Protein AF-A0A182QSZ1-F1 (afdb_monomer)

Secondary structure (DSSP, 8-state):
-------EEEEEE-SGGGTS-B----PPPPB-TT---SS-HHHHTSHHHHHHHHHHHHSSHHHHHTT-SSS--EEEEESS-GGG-SBHHHHHHTTBGGGEEEEEHHIIIIIIHHHHHHHHHHHHHHTS-EEEEEEEEEE-EEE-TTS-EEE-BSSGGG-SBPEEEEEEEEE----GGGGSS--

Mean predicted aligned error: 7.42 Å

Organism: NCBI:txid69004

Nearest PDB structures (foldseek):
  7r6t-assembly1_D  TM=7.067E-01  e=1.030E-06  Homo sapiens
  6iid-assembly1_B  TM=7.089E-01  e=1.324E-06  Homo sapiens
  5gkp-assembly1_B  TM=7.274E-01  e=3.275E-05  Caenorhabditis elegans
  3s5b-assembly1_A  TM=7.264E-01  e=6.967E-05  Caenorhabditis elegans
  4zga-assembly1_A  TM=7.496E-01  e=3.232E-03  Homo sapiens

Solvent-accessible surface area (backbone atoms only — not comparable to full-atom values): 10455 Å² total; per-residue (Å²): 134,86,68,80,64,71,54,74,41,80,48,69,41,49,43,69,45,80,81,69,49,58,60,73,93,74,81,76,79,74,38,61,83,88,60,87,66,100,56,65,67,77,55,36,55,34,65,68,46,41,35,55,45,34,13,66,69,21,72,30,59,75,52,15,57,76,62,39,53,100,75,34,40,50,34,86,26,54,53,50,52,50,90,62,40,48,39,47,69,52,28,58,60,33,36,28,57,89,33,47,46,52,25,48,38,61,41,42,79,40,60,48,47,50,52,54,52,49,55,53,48,50,17,53,73,66,66,35,59,26,42,34,41,19,34,40,43,51,64,28,60,47,61,26,76,86,61,51,78,34,77,41,38,55,37,74,97,64,35,65,53,25,47,57,37,78,50,75,48,80,44,73,71,79,67,81,75,78,78,65,82,86,117

Sequence (183 aa):
MLALVVLITLSVLSHSDAADAQINNKRPAFKLGGMTSKVRLASVYTQRHQQERFAQLLGSTTQAEKFIGSSSYLAKGHLTPDG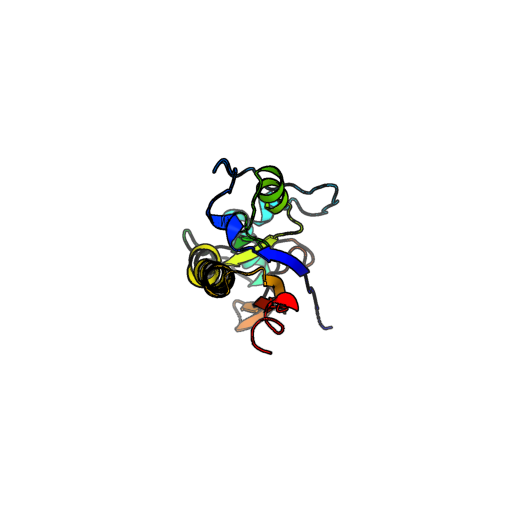DALLDTWATATYFYINVAPEWQVVNAGNWLRVEKAARKVATLLNDTVQVYTGVYDILQLPDKDGHPVPLSLGETGMVEVPKWLWKVVVHQATTNQRRSDL

Foldseek 3Di:
DFPWPWQKDKAKAAQCLVVQAPADPDQDAADQVPDDDPDPVVVLQDLVLQLVQCCVQQVHSVRSVVQGDPQWGWDFAFQDALVRDRYNVVSNVSRYSSRTATDTNCCRVPVVVVVVVVLNVVNNVVNGMKMKMKTFGGFDWDHHPVGDTTGDASDPPRHRGHGPDIDMDIGDDDDPVVVPPPD

Structure (mmCIF, N/CA/C/O backbone):
data_AF-A0A182QSZ1-F1
#
_entry.id   AF-A0A182QSZ1-F1
#
loop_
_atom_site.group_PDB
_atom_site.id
_atom_site.type_symbol
_atom_site.label_atom_id
_atom_site.label_alt_id
_atom_site.label_comp_id
_atom_site.label_asym_id
_atom_site.label_entity_id
_atom_site.label_seq_id
_atom_site.pdbx_PDB_ins_code
_atom_site.Cartn_x
_atom_site.Cartn_y
_atom_site.Cartn_z
_atom_site.occupancy
_atom_site.B_iso_or_equiv
_atom_site.auth_seq_id
_atom_site.auth_comp_id
_atom_site.auth_asym_id
_atom_site.auth_atom_id
_atom_site.pdbx_PDB_model_num
ATOM 1 N N . MET A 1 1 ? -21.965 4.655 -8.378 1.00 30.64 1 MET A N 1
ATOM 2 C CA . MET A 1 1 ? -20.856 5.619 -8.522 1.00 30.64 1 MET A CA 1
ATOM 3 C C . MET A 1 1 ? -19.574 4.800 -8.552 1.00 30.64 1 MET A C 1
ATOM 5 O O . MET A 1 1 ? -19.269 4.183 -7.543 1.00 30.64 1 MET A O 1
ATOM 9 N N . LEU A 1 2 ? -18.924 4.652 -9.712 1.00 27.17 2 LEU A N 1
ATOM 10 C CA . LEU A 1 2 ? -17.655 3.921 -9.805 1.00 27.17 2 LEU A CA 1
ATOM 11 C C . LEU A 1 2 ? -16.554 4.799 -9.205 1.00 27.17 2 LEU A C 1
ATOM 13 O O . LEU A 1 2 ? -16.234 5.842 -9.772 1.00 27.17 2 LEU A O 1
ATOM 17 N N . ALA A 1 3 ? -15.987 4.390 -8.074 1.00 32.69 3 ALA A N 1
ATOM 18 C CA . ALA A 1 3 ? -14.728 4.948 -7.605 1.00 32.69 3 ALA A CA 1
ATOM 19 C C . ALA A 1 3 ? -13.606 4.345 -8.457 1.00 32.69 3 ALA A C 1
ATOM 21 O O . ALA A 1 3 ? -13.131 3.238 -8.214 1.00 32.69 3 ALA A O 1
ATOM 22 N N . LEU A 1 4 ? -13.250 5.045 -9.533 1.00 31.70 4 LEU A N 1
ATOM 23 C CA . LEU A 1 4 ? -12.096 4.712 -10.355 1.00 31.70 4 LEU A CA 1
ATOM 24 C C . LEU A 1 4 ? -10.914 5.565 -9.877 1.00 31.70 4 LEU A C 1
ATOM 26 O O . LEU A 1 4 ? -10.603 6.592 -10.473 1.00 31.70 4 LEU A O 1
ATOM 30 N N . VAL A 1 5 ? -10.270 5.170 -8.776 1.00 44.91 5 VAL A N 1
ATOM 31 C CA . VAL A 1 5 ? -8.963 5.731 -8.407 1.00 44.91 5 VAL A CA 1
ATOM 32 C C . VAL A 1 5 ? -7.900 4.878 -9.083 1.00 44.91 5 VAL A C 1
ATOM 34 O O . VAL A 1 5 ? -7.471 3.851 -8.570 1.00 44.91 5 VAL A O 1
ATOM 37 N N . VAL A 1 6 ? -7.518 5.284 -10.290 1.00 47.16 6 VAL A N 1
ATOM 38 C CA . VAL A 1 6 ? -6.399 4.691 -11.023 1.00 47.16 6 VAL A CA 1
ATOM 39 C C . VAL A 1 6 ? -5.181 5.563 -10.756 1.00 47.16 6 VAL A C 1
ATOM 41 O O . VAL A 1 6 ? -4.999 6.611 -11.370 1.00 47.16 6 VAL A O 1
ATOM 44 N N . LEU A 1 7 ? -4.365 5.147 -9.792 1.00 55.78 7 LEU A N 1
ATOM 45 C CA . LEU A 1 7 ? -3.031 5.699 -9.592 1.00 55.78 7 LEU A CA 1
ATOM 46 C C . LEU A 1 7 ? -2.067 4.833 -10.404 1.00 55.78 7 LEU A C 1
ATOM 48 O O . LEU A 1 7 ? -1.938 3.647 -10.113 1.00 55.78 7 LEU A O 1
ATOM 52 N N . ILE A 1 8 ? -1.463 5.401 -11.450 1.00 59.72 8 ILE A N 1
ATOM 53 C CA . ILE A 1 8 ? -0.489 4.709 -12.302 1.00 59.72 8 ILE A CA 1
ATOM 54 C C . ILE A 1 8 ? 0.867 5.351 -12.097 1.00 59.72 8 ILE A C 1
ATOM 56 O O . ILE A 1 8 ? 1.007 6.565 -12.250 1.00 59.72 8 ILE A O 1
ATOM 60 N N . THR A 1 9 ? 1.872 4.529 -11.830 1.00 60.34 9 THR A N 1
ATOM 61 C CA . THR A 1 9 ? 3.266 4.942 -11.940 1.00 60.34 9 THR A CA 1
ATOM 62 C C . THR A 1 9 ? 3.945 4.194 -13.079 1.00 60.34 9 THR A C 1
ATOM 64 O O . THR A 1 9 ? 3.709 3.002 -13.284 1.00 60.34 9 THR A O 1
ATOM 67 N N . LEU A 1 10 ? 4.754 4.925 -13.850 1.00 63.78 10 LEU A N 1
ATOM 68 C CA . LEU A 1 10 ? 5.646 4.379 -14.866 1.00 63.78 10 LEU A CA 1
ATOM 69 C C . LEU A 1 10 ? 7.057 4.336 -14.279 1.00 63.78 10 LEU A C 1
ATOM 71 O O . LEU A 1 10 ? 7.582 5.373 -13.869 1.00 63.78 10 LEU A O 1
ATOM 75 N N . SER A 1 11 ? 7.669 3.157 -14.267 1.00 69.06 11 SER A N 1
ATOM 76 C CA . SER A 1 11 ? 9.101 2.995 -14.025 1.00 69.06 11 SER A CA 1
ATOM 77 C C . SER A 1 11 ? 9.777 2.313 -15.209 1.00 69.06 11 SER A C 1
ATOM 79 O O . SER A 1 11 ? 9.148 1.606 -16.001 1.00 69.06 11 SER A O 1
ATOM 81 N N . VAL A 1 12 ? 11.070 2.578 -15.350 1.00 68.50 12 VAL A N 1
ATOM 82 C CA . VAL A 1 12 ? 11.936 2.003 -16.375 1.00 68.50 12 VAL A CA 1
ATOM 83 C C . VAL A 1 12 ? 12.930 1.103 -15.654 1.00 68.50 12 VAL A C 1
ATOM 85 O O . VAL A 1 12 ? 13.553 1.549 -14.696 1.00 68.50 12 VAL A O 1
ATOM 88 N N . LEU A 1 13 ? 13.035 -0.150 -16.089 1.00 67.81 13 LEU A N 1
ATOM 89 C CA . LEU A 1 13 ? 13.977 -1.134 -15.554 1.00 67.81 13 LEU A CA 1
ATOM 90 C C . LEU A 1 13 ? 14.933 -1.558 -16.664 1.00 67.81 13 LEU A C 1
ATOM 92 O O . LEU A 1 13 ? 14.471 -2.151 -17.636 1.00 67.81 13 LEU A O 1
ATOM 96 N N . SER A 1 14 ? 16.227 -1.289 -16.527 1.00 61.34 14 SER A N 1
ATOM 97 C CA . SER A 1 14 ? 17.279 -1.667 -17.477 1.00 61.34 14 SER A CA 1
ATOM 98 C C . SER A 1 14 ? 18.166 -2.805 -16.945 1.00 61.34 14 SER A C 1
ATOM 100 O O . SER A 1 14 ? 18.220 -3.089 -15.751 1.00 61.34 14 SER A O 1
ATOM 102 N N . HIS A 1 15 ? 18.862 -3.505 -17.845 1.00 57.47 15 HIS A N 1
ATOM 103 C CA . HIS A 1 15 ? 19.782 -4.590 -17.489 1.00 57.47 15 HIS A CA 1
ATOM 104 C C . HIS A 1 15 ? 21.060 -4.101 -16.780 1.00 57.47 15 HIS A C 1
ATOM 106 O O . HIS A 1 15 ? 21.507 -4.748 -15.832 1.00 57.47 15 HIS A O 1
ATOM 112 N N . SER A 1 16 ? 21.636 -2.963 -17.195 1.00 54.00 16 SER A N 1
ATOM 113 C CA . SER A 1 16 ? 22.824 -2.383 -16.536 1.00 54.00 16 SER A CA 1
ATOM 114 C C . SER A 1 16 ? 22.526 -1.896 -15.114 1.00 54.00 16 SER A C 1
ATOM 116 O O . SER A 1 16 ? 23.433 -1.680 -14.313 1.00 54.00 16 SER A O 1
ATOM 118 N N . ASP A 1 17 ? 21.243 -1.786 -14.772 1.00 51.19 17 ASP A N 1
ATOM 119 C CA . ASP A 1 17 ? 20.772 -1.180 -13.533 1.00 51.19 17 ASP A CA 1
ATOM 120 C C . ASP A 1 17 ? 21.062 -2.012 -12.287 1.00 51.19 17 ASP A C 1
ATOM 122 O O . ASP A 1 17 ? 21.142 -1.475 -11.186 1.00 51.19 17 ASP A O 1
ATOM 126 N N . ALA A 1 18 ? 21.261 -3.321 -12.445 1.00 49.62 18 ALA A N 1
ATOM 127 C CA . ALA A 1 18 ? 21.594 -4.197 -11.328 1.00 49.62 18 ALA A CA 1
ATOM 128 C C . ALA A 1 18 ? 23.091 -4.174 -10.960 1.00 49.62 18 ALA A C 1
ATOM 130 O O . ALA A 1 18 ? 23.434 -4.560 -9.843 1.00 49.62 18 ALA A O 1
ATOM 131 N N . ALA A 1 19 ? 23.974 -3.754 -11.878 1.00 46.66 19 ALA A N 1
ATOM 132 C CA . ALA A 1 19 ? 25.428 -3.799 -11.694 1.00 46.66 19 ALA A CA 1
ATOM 133 C C . ALA A 1 19 ? 26.035 -2.452 -11.250 1.00 46.66 19 ALA A C 1
ATOM 135 O O . ALA A 1 19 ? 27.017 -2.463 -10.512 1.00 46.66 19 ALA A O 1
ATOM 136 N N . ASP A 1 20 ? 25.420 -1.319 -11.622 1.00 52.06 20 ASP A N 1
ATOM 137 C CA . ASP A 1 20 ? 25.950 0.039 -11.384 1.00 52.06 20 ASP A CA 1
ATOM 138 C C . ASP A 1 20 ? 25.104 0.893 -10.410 1.00 52.06 20 ASP A C 1
ATOM 140 O O . ASP A 1 20 ? 25.274 2.113 -10.326 1.00 52.06 20 ASP A O 1
ATOM 144 N N . ALA A 1 21 ? 24.181 0.280 -9.661 1.00 58.56 21 ALA A N 1
ATOM 145 C CA . ALA A 1 21 ? 23.312 0.990 -8.721 1.00 58.56 21 ALA A CA 1
ATOM 146 C C . ALA A 1 21 ? 24.119 1.709 -7.620 1.00 58.56 21 ALA A C 1
ATOM 148 O O . ALA A 1 21 ? 24.726 1.081 -6.749 1.00 58.56 21 ALA A O 1
ATOM 149 N N . GLN A 1 22 ? 24.077 3.044 -7.612 1.00 58.53 22 GLN A N 1
ATOM 150 C CA . GLN A 1 22 ? 24.681 3.879 -6.568 1.00 58.53 22 GLN A CA 1
ATOM 151 C C . GLN A 1 22 ? 23.627 4.217 -5.514 1.00 58.53 22 GLN A C 1
ATOM 153 O O . GLN A 1 22 ? 23.145 5.351 -5.436 1.00 58.53 22 GLN A O 1
ATOM 158 N N . ILE A 1 23 ? 23.230 3.199 -4.744 1.00 60.94 23 ILE A N 1
ATOM 159 C CA . ILE A 1 23 ? 22.178 3.319 -3.732 1.00 60.94 23 ILE A CA 1
ATOM 160 C C . ILE A 1 23 ? 22.739 3.070 -2.334 1.00 60.94 23 ILE A C 1
ATOM 162 O O . ILE A 1 23 ? 23.233 1.988 -2.013 1.00 60.94 23 ILE A O 1
ATOM 166 N N . ASN A 1 24 ? 22.593 4.055 -1.459 1.00 61.16 24 ASN A N 1
ATOM 167 C CA . ASN A 1 24 ? 22.696 3.884 -0.026 1.00 61.16 24 ASN A CA 1
ATOM 168 C C . ASN A 1 24 ? 21.378 3.298 0.500 1.00 61.16 24 ASN A C 1
ATOM 170 O O . ASN A 1 24 ? 20.312 3.893 0.365 1.00 61.16 24 ASN A O 1
ATOM 174 N N . ASN A 1 25 ? 21.436 2.144 1.167 1.00 63.78 25 ASN A N 1
ATOM 175 C CA . ASN A 1 25 ? 20.260 1.392 1.629 1.00 63.78 25 ASN A CA 1
ATOM 176 C C . ASN A 1 25 ? 19.490 2.062 2.801 1.00 63.78 25 ASN A C 1
ATOM 178 O O . ASN A 1 25 ? 18.757 1.412 3.552 1.00 63.78 25 ASN A O 1
ATOM 182 N N . LYS A 1 26 ? 19.677 3.371 3.012 1.00 76.56 26 LYS A N 1
ATOM 183 C CA . LYS A 1 26 ? 19.025 4.159 4.056 1.00 76.56 26 LYS A CA 1
ATOM 184 C C . LYS A 1 26 ? 17.686 4.700 3.559 1.00 76.56 26 LYS A C 1
ATOM 186 O O . LYS A 1 26 ? 17.611 5.717 2.876 1.00 76.56 26 LYS A O 1
ATOM 191 N N . ARG A 1 27 ? 16.609 4.054 3.997 1.00 82.25 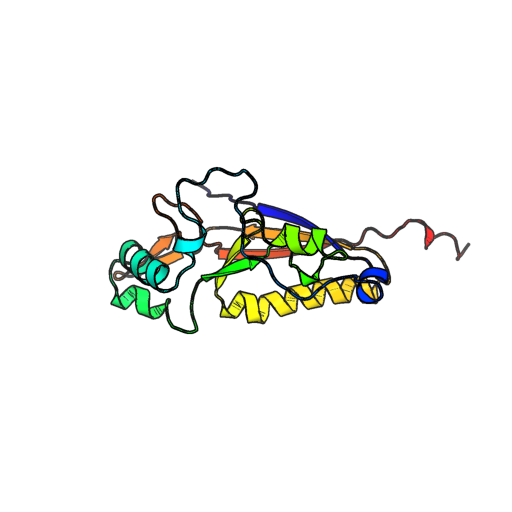27 ARG A N 1
ATOM 192 C CA . ARG A 1 27 ? 15.228 4.413 3.651 1.00 82.25 27 ARG A CA 1
ATOM 193 C C . ARG A 1 27 ? 14.758 5.678 4.393 1.00 82.25 27 ARG A C 1
ATOM 195 O O . ARG A 1 27 ? 14.784 5.686 5.628 1.00 82.25 27 ARG A O 1
ATOM 202 N N . PRO A 1 28 ? 14.336 6.751 3.699 1.00 90.00 28 PRO A N 1
ATOM 203 C CA . PRO A 1 28 ? 13.837 7.963 4.344 1.00 90.00 28 PRO A CA 1
ATOM 204 C C . PRO A 1 28 ? 12.397 7.803 4.864 1.00 90.00 28 PRO A C 1
ATOM 206 O O . PRO A 1 28 ? 11.680 6.860 4.540 1.00 90.00 28 PRO A O 1
ATOM 209 N N . ALA A 1 29 ? 11.941 8.765 5.671 1.00 90.94 29 ALA A N 1
ATOM 210 C CA . ALA A 1 29 ? 10.525 8.877 6.021 1.00 90.94 29 ALA A CA 1
ATOM 211 C C . ALA A 1 29 ? 9.693 9.387 4.829 1.00 90.94 29 ALA A C 1
ATOM 213 O O . ALA A 1 29 ? 10.181 10.184 4.023 1.00 90.94 29 ALA A O 1
ATOM 214 N N . PHE A 1 30 ? 8.420 8.980 4.763 1.00 92.62 30 PHE A N 1
ATOM 215 C CA . PHE A 1 30 ? 7.507 9.395 3.696 1.00 92.62 30 PHE A CA 1
ATOM 216 C C . PHE A 1 30 ? 7.141 10.881 3.755 1.00 92.62 30 PHE A C 1
ATOM 218 O O . PHE A 1 30 ? 6.906 11.432 4.834 1.00 92.62 30 PHE A O 1
ATOM 225 N N . LYS A 1 31 ? 7.029 11.512 2.581 1.00 91.94 31 LYS A N 1
ATOM 226 C CA . LYS A 1 31 ? 6.823 12.961 2.419 1.00 91.94 31 LYS A CA 1
ATOM 227 C C . LYS A 1 31 ? 5.572 13.278 1.598 1.00 91.94 31 LYS A C 1
ATOM 229 O O . LYS A 1 31 ? 5.172 12.511 0.730 1.00 91.94 31 LYS A O 1
ATOM 234 N N . LEU A 1 32 ? 4.975 14.446 1.845 1.00 86.75 32 LEU A N 1
ATOM 235 C CA . LEU A 1 32 ? 3.829 14.954 1.073 1.00 86.75 32 LEU A CA 1
ATOM 236 C C . LEU A 1 32 ? 4.221 15.571 -0.281 1.00 86.75 32 LEU A C 1
ATOM 238 O O . LEU A 1 32 ? 3.401 15.583 -1.186 1.00 86.75 32 LEU A O 1
ATOM 242 N N . GLY A 1 33 ? 5.451 16.078 -0.436 1.00 71.75 33 GLY A N 1
ATOM 243 C CA . GLY A 1 33 ? 5.947 16.565 -1.735 1.00 71.75 33 GLY A CA 1
ATOM 244 C C . GLY A 1 33 ? 5.151 17.723 -2.333 1.00 71.75 33 GLY A C 1
ATOM 245 O O . GLY A 1 33 ? 4.857 17.709 -3.519 1.00 71.75 33 GLY A O 1
ATOM 246 N N . GLY A 1 34 ? 4.761 18.699 -1.509 1.00 75.81 34 GLY A N 1
ATOM 247 C CA . GLY A 1 34 ? 3.983 19.866 -1.944 1.00 75.81 34 GLY A CA 1
ATOM 248 C C . GLY A 1 34 ? 2.470 19.638 -2.020 1.00 75.81 34 GLY A C 1
ATOM 249 O O . GLY A 1 34 ? 1.725 20.606 -2.140 1.00 75.81 34 GLY A O 1
ATOM 250 N N . MET A 1 35 ? 1.992 18.396 -1.883 1.00 75.12 35 MET A N 1
ATOM 251 C CA . MET A 1 35 ? 0.558 18.116 -1.801 1.00 75.12 35 MET A CA 1
ATOM 252 C C . MET A 1 35 ? -0.035 18.616 -0.483 1.00 75.12 35 MET A C 1
ATOM 254 O O . MET A 1 35 ? 0.530 18.409 0.596 1.00 75.12 35 MET A O 1
ATOM 258 N N . THR A 1 36 ? -1.222 19.211 -0.562 1.00 74.81 36 THR A N 1
ATOM 259 C CA . THR A 1 36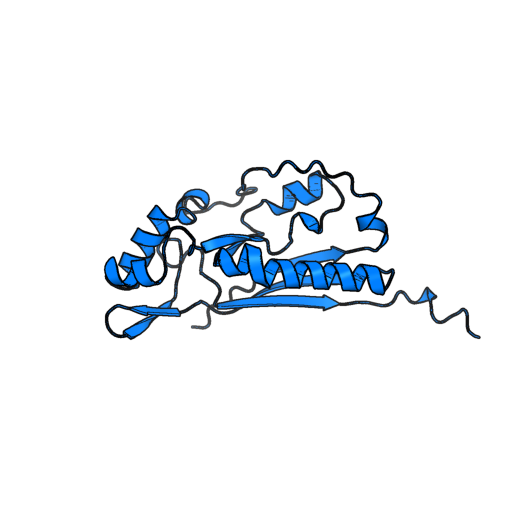 ? 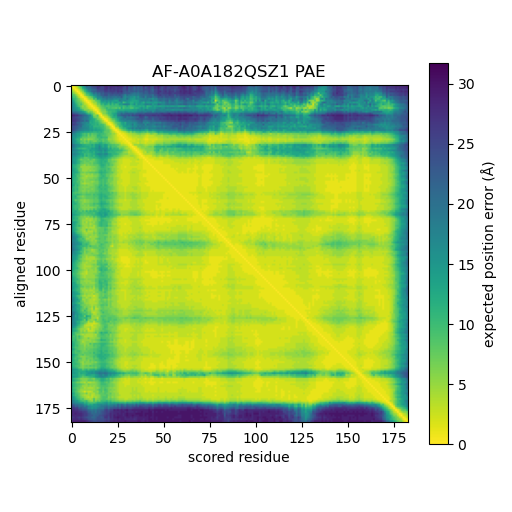-2.054 19.473 0.610 1.00 74.81 36 THR A CA 1
ATOM 260 C C . THR A 1 36 ? -2.906 18.239 0.896 1.00 74.81 36 THR A C 1
ATOM 262 O O . THR A 1 36 ? -3.489 17.636 -0.001 1.00 74.81 36 THR A O 1
ATOM 265 N N . SER A 1 37 ? -2.969 17.831 2.160 1.00 78.62 37 SER A N 1
ATOM 266 C CA . SER A 1 37 ? -3.807 16.716 2.598 1.00 78.62 37 SER A CA 1
ATOM 267 C C . SER A 1 37 ? -4.630 17.160 3.794 1.00 78.62 37 SER A C 1
ATOM 269 O O . SER A 1 37 ? -4.084 17.708 4.753 1.00 78.62 37 SER A O 1
ATOM 271 N N . LYS A 1 38 ? -5.942 16.910 3.751 1.00 82.75 38 LYS A N 1
ATOM 272 C CA . LYS A 1 38 ? -6.839 17.176 4.889 1.00 82.75 38 LYS A CA 1
ATOM 273 C C . LYS A 1 38 ? -6.656 16.155 6.016 1.00 82.75 38 LYS A C 1
ATOM 275 O O . LYS A 1 38 ? -7.044 16.419 7.146 1.00 82.75 38 LYS A O 1
ATOM 280 N N . VAL A 1 39 ? -6.025 15.015 5.720 1.00 84.44 39 VAL A N 1
ATOM 281 C CA . VAL A 1 39 ? -5.656 13.983 6.695 1.00 84.44 39 VAL A CA 1
ATOM 282 C C . VAL A 1 39 ? -4.149 13.962 6.934 1.00 84.44 39 VAL A C 1
ATOM 284 O O . VAL A 1 39 ? -3.340 14.148 6.018 1.00 84.44 39 VAL A O 1
ATOM 287 N N . ARG A 1 40 ? -3.744 13.669 8.171 1.00 89.75 40 ARG A N 1
ATOM 288 C CA . ARG A 1 40 ? -2.339 13.408 8.502 1.00 89.75 40 ARG A CA 1
ATOM 289 C C . ARG A 1 40 ? -1.964 12.010 8.013 1.00 89.75 40 ARG A C 1
ATOM 291 O O . ARG A 1 40 ? -2.140 11.037 8.738 1.00 89.75 40 ARG A O 1
ATOM 298 N N . LEU A 1 41 ? -1.444 11.910 6.785 1.00 91.00 41 LEU A N 1
ATOM 299 C CA . LEU A 1 41 ? -1.197 10.621 6.120 1.00 91.00 41 LEU A CA 1
ATOM 300 C C . LEU A 1 41 ? -0.348 9.659 6.959 1.00 91.00 41 LEU A C 1
ATOM 302 O O . LEU A 1 41 ? -0.682 8.489 7.062 1.00 91.00 41 LEU A O 1
ATOM 306 N N . ALA A 1 42 ? 0.696 10.132 7.642 1.00 92.88 42 ALA A N 1
ATOM 307 C CA . ALA A 1 42 ? 1.500 9.259 8.501 1.00 92.88 42 ALA A CA 1
ATOM 308 C C . ALA A 1 42 ? 0.682 8.599 9.627 1.00 92.88 42 ALA A C 1
ATOM 310 O O . ALA A 1 42 ? 0.927 7.440 9.958 1.00 92.88 42 ALA A O 1
ATOM 311 N N . SER A 1 43 ? -0.289 9.323 10.188 1.00 94.56 43 SER A N 1
ATOM 312 C CA . SER A 1 43 ? -1.119 8.862 11.301 1.00 94.56 43 SER A CA 1
ATOM 313 C C . SER A 1 43 ? -2.097 7.770 10.874 1.00 94.56 43 SER A C 1
ATOM 315 O O . SER A 1 43 ? -2.255 6.793 11.607 1.00 94.56 43 SER A O 1
ATOM 317 N N . VAL A 1 44 ? -2.681 7.878 9.673 1.00 96.19 44 VAL A N 1
ATOM 318 C CA . VAL A 1 44 ? -3.692 6.907 9.216 1.00 96.19 44 VAL A CA 1
ATOM 319 C C . VAL A 1 44 ? -3.119 5.505 8.965 1.00 96.19 44 VAL A C 1
ATOM 321 O O . VAL A 1 44 ? -3.841 4.515 9.009 1.00 96.19 44 VAL A O 1
ATOM 324 N N . TYR A 1 45 ? -1.801 5.405 8.762 1.00 96.88 45 TYR A N 1
ATOM 325 C CA . TYR A 1 45 ? -1.081 4.136 8.607 1.00 96.88 45 TYR A CA 1
ATOM 326 C C . TYR A 1 45 ? -0.647 3.490 9.934 1.00 96.88 45 TYR A C 1
ATOM 328 O O . TYR A 1 45 ? 0.003 2.448 9.916 1.00 96.88 45 TYR A O 1
ATOM 336 N N . THR A 1 46 ? -0.955 4.080 11.092 1.00 97.06 46 THR A N 1
ATOM 337 C CA . THR A 1 46 ? -0.644 3.437 12.380 1.00 97.06 46 THR A CA 1
ATOM 338 C C . THR A 1 46 ? -1.659 2.337 12.694 1.00 97.06 46 THR A C 1
ATOM 340 O O . THR A 1 46 ? -2.848 2.506 12.440 1.00 97.06 46 THR A O 1
ATOM 343 N N . GLN A 1 47 ? -1.216 1.220 13.287 1.00 97.19 47 GLN A N 1
ATOM 344 C CA . GLN A 1 47 ? -2.113 0.103 13.634 1.00 97.19 47 GLN A CA 1
ATOM 345 C C . GLN A 1 47 ? -3.242 0.535 14.577 1.00 97.19 47 GLN A C 1
ATOM 347 O O . GLN A 1 47 ? -4.385 0.142 14.380 1.00 97.19 47 GLN A O 1
ATOM 352 N N . ARG A 1 48 ? -2.937 1.405 15.551 1.00 97.00 48 ARG A N 1
ATOM 353 C CA . ARG A 1 48 ? -3.937 1.977 16.466 1.00 97.00 48 ARG A CA 1
ATOM 354 C C . ARG A 1 48 ? -5.041 2.708 15.704 1.00 97.00 48 ARG A C 1
ATOM 356 O O . ARG A 1 48 ? -6.210 2.390 15.882 1.00 97.00 48 ARG A O 1
ATOM 363 N N . HIS A 1 49 ? -4.661 3.633 14.818 1.00 97.56 49 HIS A N 1
ATOM 364 C CA . HIS A 1 49 ? -5.625 4.359 13.989 1.00 97.56 49 HIS A CA 1
ATOM 365 C C . HIS A 1 49 ? -6.431 3.404 13.110 1.00 97.56 49 HIS A C 1
ATOM 367 O O . HIS A 1 49 ? -7.636 3.565 12.972 1.00 97.56 49 HIS A O 1
ATOM 373 N N . GLN A 1 50 ? -5.792 2.391 12.520 1.00 98.06 50 GLN A N 1
ATOM 374 C CA . GLN A 1 50 ? -6.496 1.405 11.699 1.00 98.06 50 GLN A CA 1
ATOM 375 C C . GLN A 1 50 ? -7.515 0.604 12.501 1.00 98.06 50 GLN A C 1
ATOM 377 O O . GLN A 1 50 ? -8.619 0.397 12.013 1.00 98.06 50 GLN A O 1
ATOM 382 N N . GLN A 1 51 ? -7.184 0.203 13.728 1.00 98.00 51 GLN A N 1
ATOM 383 C CA . GLN A 1 51 ? -8.108 -0.503 14.612 1.00 98.00 51 GLN A CA 1
ATOM 384 C C . GLN A 1 51 ? -9.325 0.371 14.948 1.00 98.00 51 GLN A C 1
ATOM 386 O O . GLN A 1 51 ? -10.460 -0.077 14.801 1.00 98.00 51 GLN A O 1
ATOM 391 N N . GLU A 1 52 ? -9.105 1.641 15.301 1.00 97.81 52 GLU A N 1
ATOM 392 C CA . GLU A 1 52 ? -10.175 2.617 15.554 1.00 97.81 52 GLU A CA 1
ATOM 393 C C . GLU A 1 52 ? -11.029 2.863 14.300 1.00 97.81 52 GLU A C 1
ATOM 395 O O . GLU A 1 52 ? -12.260 2.827 14.349 1.00 97.81 52 GLU A O 1
ATOM 400 N N . ARG A 1 53 ? -10.385 3.060 13.146 1.00 97.62 53 ARG A N 1
ATOM 401 C CA . ARG A 1 53 ? -11.059 3.341 11.877 1.00 97.62 53 ARG A CA 1
ATOM 402 C C . ARG A 1 53 ? -11.877 2.152 11.384 1.00 97.62 53 ARG A C 1
ATOM 404 O O . ARG A 1 53 ? -13.003 2.336 10.928 1.00 97.62 53 ARG A O 1
ATOM 411 N N . PHE A 1 54 ? -11.343 0.938 11.490 1.00 98.19 54 PHE A N 1
ATOM 412 C CA . PHE A 1 54 ? -12.070 -0.279 11.139 1.00 98.19 54 PHE A CA 1
ATOM 413 C C . PHE A 1 54 ? -13.225 -0.517 12.109 1.00 98.19 54 PHE A C 1
ATOM 415 O O . PHE A 1 54 ? -14.286 -0.937 11.668 1.00 98.19 54 PHE A O 1
ATOM 422 N N . ALA A 1 55 ? -13.079 -0.195 13.398 1.00 98.31 55 ALA A N 1
ATOM 423 C CA . ALA A 1 55 ? -14.181 -0.316 14.349 1.00 98.31 55 ALA A CA 1
ATOM 424 C C . ALA A 1 55 ? -15.345 0.620 13.990 1.00 98.31 55 ALA A C 1
ATOM 426 O O . ALA A 1 55 ? -16.502 0.211 14.054 1.00 98.31 55 ALA A O 1
ATOM 427 N N . GLN A 1 56 ? -15.039 1.845 13.550 1.00 97.56 56 GLN A N 1
ATOM 428 C CA . GLN A 1 56 ? -16.040 2.791 13.050 1.00 97.56 56 GLN A CA 1
ATOM 429 C C . GLN A 1 56 ? -16.720 2.295 11.769 1.00 97.56 56 GLN A C 1
ATOM 431 O O . GLN A 1 56 ? -17.941 2.356 11.666 1.00 97.56 56 GLN A O 1
ATOM 436 N N . LEU A 1 57 ? -15.941 1.818 10.793 1.00 97.44 57 LEU A N 1
ATOM 437 C CA . LEU A 1 57 ? -16.466 1.367 9.500 1.00 97.44 57 LEU A CA 1
ATOM 438 C C . LEU A 1 57 ? -17.271 0.070 9.615 1.00 97.44 57 LEU A C 1
ATOM 440 O O . LEU A 1 57 ? -18.323 -0.059 9.004 1.00 97.44 57 LEU A O 1
ATOM 444 N N . LEU A 1 58 ? -16.778 -0.888 10.398 1.00 98.31 58 LEU A N 1
ATOM 445 C CA . LEU A 1 58 ? -17.327 -2.242 10.492 1.00 98.31 58 LEU A CA 1
ATOM 446 C C . LEU A 1 58 ? -18.268 -2.421 11.696 1.00 98.31 58 LEU A C 1
ATOM 448 O O . LEU A 1 58 ? -18.762 -3.519 11.952 1.00 98.31 58 LEU A O 1
ATOM 452 N N . GLY A 1 59 ? -18.513 -1.349 12.450 1.00 97.88 59 GLY A N 1
ATOM 453 C CA . GLY A 1 59 ? -19.534 -1.274 13.493 1.00 97.88 59 GLY A CA 1
ATOM 454 C C . GLY A 1 59 ? -19.149 -1.835 14.866 1.00 97.88 59 GLY A C 1
ATOM 455 O O . GLY A 1 59 ? -19.986 -1.800 15.765 1.00 97.88 59 GLY A O 1
ATOM 456 N N . SER A 1 60 ? -17.933 -2.362 15.068 1.00 98.12 60 SER A N 1
ATOM 457 C CA . SER A 1 60 ? -17.429 -2.732 16.405 1.00 98.12 60 SER A CA 1
ATOM 458 C C . SER A 1 60 ? -15.917 -2.983 16.443 1.00 98.12 60 SER A C 1
ATOM 460 O O . SER A 1 60 ? -15.317 -3.391 15.447 1.00 98.12 60 SER A O 1
ATOM 462 N N . THR A 1 61 ? -15.312 -2.839 17.627 1.00 98.19 61 THR A N 1
ATOM 463 C CA . THR A 1 61 ? -13.907 -3.210 17.878 1.00 98.19 61 THR A CA 1
ATOM 464 C C . THR A 1 61 ? -13.651 -4.694 17.614 1.00 98.19 61 THR A C 1
ATOM 466 O O . THR A 1 61 ? -12.700 -5.032 16.919 1.00 98.19 61 THR A O 1
ATOM 469 N N . THR A 1 62 ? -14.542 -5.579 18.072 1.00 98.12 62 THR A N 1
ATOM 470 C CA . THR A 1 62 ? -14.419 -7.030 17.850 1.00 98.12 62 THR A CA 1
ATOM 471 C C . THR A 1 62 ? -14.435 -7.394 16.365 1.00 98.12 62 THR A C 1
ATOM 473 O O . THR A 1 62 ? -13.729 -8.306 15.945 1.00 98.12 62 THR A O 1
ATOM 476 N N . GLN A 1 63 ? -15.218 -6.686 15.543 1.00 98.12 63 GLN A N 1
ATOM 477 C CA . GLN A 1 63 ? -15.201 -6.894 14.095 1.00 98.12 63 GLN A CA 1
ATOM 478 C C . GLN A 1 63 ? -13.891 -6.395 13.470 1.00 98.12 63 GLN A C 1
ATOM 480 O O . GLN A 1 63 ? -13.350 -7.064 12.594 1.00 98.12 63 GLN A O 1
ATOM 485 N N . ALA A 1 64 ? -13.350 -5.266 13.935 1.00 98.25 64 ALA A N 1
ATOM 486 C CA . ALA A 1 64 ? -12.071 -4.732 13.466 1.00 98.25 64 ALA A CA 1
ATOM 487 C C . ALA A 1 64 ? -10.883 -5.658 13.778 1.00 98.25 64 ALA A C 1
ATOM 489 O O . ALA A 1 64 ? -10.024 -5.867 12.922 1.00 98.25 64 ALA A O 1
ATOM 490 N N . GLU A 1 65 ? -10.859 -6.255 14.971 1.00 97.69 65 GLU A N 1
ATOM 491 C CA . GLU A 1 65 ? -9.807 -7.172 15.443 1.00 97.69 65 GLU A CA 1
ATOM 492 C C . GLU A 1 65 ? -9.698 -8.464 14.621 1.00 97.69 65 GLU A C 1
ATOM 494 O O . GLU A 1 65 ? -8.659 -9.121 14.634 1.00 97.69 65 GLU A O 1
ATOM 499 N N . LYS A 1 66 ? -10.730 -8.813 13.841 1.00 97.81 66 LYS A N 1
ATOM 500 C CA . LYS A 1 66 ? -10.647 -9.913 12.864 1.00 97.81 66 LYS A CA 1
ATOM 501 C C . LYS A 1 66 ? -9.685 -9.609 11.713 1.00 97.81 66 LYS A C 1
ATOM 503 O O . LYS A 1 66 ? -9.209 -10.537 11.065 1.00 97.81 66 LYS A O 1
ATOM 508 N N . PHE A 1 67 ? -9.427 -8.330 11.438 1.00 97.62 67 PHE A N 1
ATOM 509 C CA . PHE A 1 67 ? -8.646 -7.875 10.286 1.00 97.62 67 PHE A CA 1
ATOM 510 C C . PHE A 1 67 ? -7.372 -7.133 10.689 1.00 97.62 67 PHE A C 1
ATOM 512 O O . PHE A 1 67 ? -6.360 -7.252 9.997 1.00 97.62 67 PHE A O 1
ATOM 519 N N . ILE A 1 68 ? -7.407 -6.379 11.792 1.00 98.00 68 ILE A N 1
ATOM 520 C CA . ILE A 1 68 ? -6.276 -5.598 12.293 1.00 98.00 68 ILE A CA 1
ATOM 521 C C . ILE A 1 68 ? -5.647 -6.291 13.503 1.00 98.00 68 ILE A C 1
ATOM 523 O O . ILE A 1 68 ? -6.318 -6.589 14.485 1.00 98.00 68 ILE A O 1
ATOM 527 N N . GLY A 1 69 ? -4.335 -6.493 13.445 1.00 95.75 69 GLY A N 1
ATOM 528 C CA . GLY A 1 69 ? -3.525 -7.065 14.512 1.00 95.75 69 GLY A CA 1
ATOM 529 C C . GLY A 1 69 ? -2.039 -6.761 14.323 1.00 95.75 69 GLY A C 1
ATOM 530 O O . GLY A 1 69 ? -1.642 -6.035 13.412 1.00 95.75 69 GLY A O 1
ATOM 531 N N . SER A 1 70 ? -1.189 -7.352 15.164 1.00 92.56 70 SER A N 1
ATOM 532 C CA . SER A 1 70 ? 0.255 -7.062 15.178 1.00 92.56 70 SER A CA 1
ATOM 533 C C . SER A 1 70 ? 0.953 -7.342 13.840 1.00 92.56 70 SER A C 1
ATOM 535 O O . SER A 1 70 ? 1.830 -6.577 13.436 1.00 92.56 70 SER A O 1
ATOM 537 N N . SER A 1 71 ? 0.545 -8.405 13.141 1.00 90.56 71 SER A N 1
ATOM 538 C CA . SER A 1 71 ? 1.060 -8.813 11.826 1.00 90.56 71 SER A CA 1
ATOM 539 C C . SER A 1 71 ? 0.111 -8.517 10.659 1.00 90.56 71 SER A C 1
ATOM 541 O O . SER A 1 71 ? 0.516 -8.646 9.504 1.00 90.56 71 SER A O 1
ATOM 543 N N . SER A 1 72 ? -1.129 -8.105 10.940 1.00 96.69 72 SER A N 1
ATOM 544 C CA . SER A 1 72 ? -2.156 -7.814 9.935 1.00 96.69 72 SER A CA 1
ATOM 545 C C . SER A 1 72 ? -2.566 -6.352 10.017 1.00 96.69 72 SER A C 1
ATOM 547 O O . SER A 1 72 ? -3.297 -5.943 10.909 1.00 96.69 72 SER A O 1
ATOM 549 N N . TYR A 1 73 ? -2.052 -5.540 9.106 1.00 98.25 73 TYR A N 1
ATOM 550 C CA . TYR A 1 73 ? -2.333 -4.110 9.035 1.00 98.25 73 TYR A CA 1
ATOM 551 C C . TYR A 1 73 ? -2.028 -3.611 7.627 1.00 98.25 73 TYR A C 1
ATOM 553 O O . TYR A 1 73 ? -1.322 -4.276 6.867 1.00 98.25 73 TYR A O 1
ATOM 561 N N . LEU A 1 74 ? -2.537 -2.437 7.279 1.00 98.44 74 LEU A N 1
ATOM 562 C CA . LEU A 1 74 ? -2.255 -1.782 6.012 1.00 98.44 74 LEU A CA 1
ATOM 563 C C . LEU A 1 74 ? -0.975 -0.950 6.125 1.00 98.44 74 LEU A C 1
ATOM 565 O O . LEU A 1 74 ? -0.870 -0.019 6.923 1.00 98.44 74 LEU A O 1
ATOM 569 N N . ALA A 1 75 ? 0.025 -1.305 5.339 1.00 97.50 75 ALA A N 1
ATOM 570 C CA . ALA A 1 75 ? 1.289 -0.610 5.221 1.00 97.50 75 ALA A CA 1
ATOM 571 C C . ALA A 1 75 ? 1.272 0.377 4.051 1.00 97.50 75 ALA A C 1
ATOM 573 O O . ALA A 1 75 ? 0.377 0.364 3.207 1.00 97.50 75 ALA A O 1
ATOM 574 N N . LYS A 1 76 ? 2.301 1.225 4.007 1.00 96.62 76 LYS A N 1
ATOM 575 C CA . LYS A 1 76 ? 2.580 2.121 2.881 1.00 96.62 76 LYS A CA 1
ATOM 576 C C . LYS A 1 76 ? 3.241 1.307 1.766 1.00 96.62 76 LYS A C 1
ATOM 578 O O . LYS A 1 76 ? 4.469 1.221 1.733 1.00 96.62 76 LYS A O 1
ATOM 583 N N . GLY A 1 77 ? 2.430 0.656 0.939 1.00 95.69 77 GLY A N 1
ATOM 584 C CA . GLY A 1 77 ? 2.890 -0.105 -0.219 1.00 95.69 77 GLY A CA 1
ATOM 585 C C . GLY A 1 77 ? 3.327 0.830 -1.339 1.00 95.69 77 GLY A C 1
ATOM 586 O O . GLY A 1 77 ? 2.623 1.795 -1.639 1.00 95.69 77 GLY A O 1
ATOM 587 N N . HIS A 1 78 ? 4.515 0.603 -1.896 1.00 94.50 78 HIS A N 1
ATOM 588 C CA 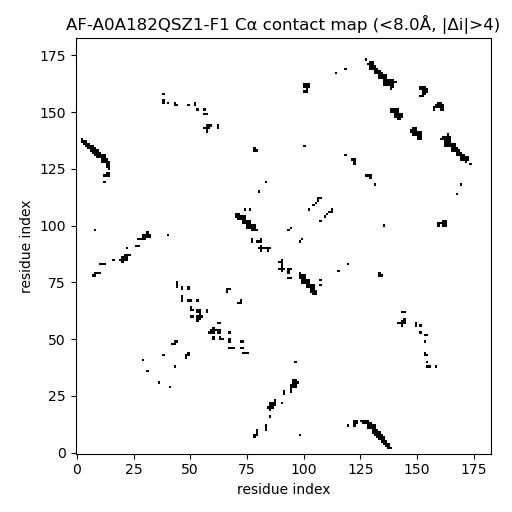. HIS A 1 78 ? 5.040 1.426 -2.984 1.00 94.50 78 HIS A CA 1
ATOM 589 C C . HIS A 1 78 ? 4.450 0.964 -4.319 1.00 94.50 78 HIS A C 1
ATOM 591 O O . HIS A 1 78 ? 4.464 -0.226 -4.622 1.00 94.50 78 HIS A O 1
ATOM 597 N N . LEU A 1 79 ? 4.014 1.903 -5.162 1.00 93.94 79 LEU A N 1
ATOM 598 C CA . LEU A 1 79 ? 3.635 1.580 -6.543 1.00 93.94 79 LEU A CA 1
ATOM 599 C C . LEU A 1 79 ? 4.874 1.461 -7.439 1.00 93.94 79 LEU A C 1
ATOM 601 O O . LEU A 1 79 ? 5.060 0.461 -8.134 1.00 93.94 79 LEU A O 1
ATOM 605 N N . THR A 1 80 ? 5.778 2.434 -7.354 1.00 92.12 80 THR A N 1
ATOM 606 C CA . THR A 1 80 ? 7.160 2.309 -7.830 1.00 92.12 80 THR A CA 1
ATOM 607 C C . THR A 1 80 ? 8.064 1.967 -6.647 1.00 92.12 80 THR A C 1
ATOM 609 O O . THR A 1 80 ? 8.250 2.830 -5.783 1.00 92.12 80 THR A O 1
ATOM 612 N N . PRO A 1 81 ? 8.619 0.748 -6.561 1.00 90.25 81 PRO A N 1
ATOM 613 C CA . PRO A 1 81 ? 9.437 0.352 -5.422 1.00 90.25 81 PRO A CA 1
ATOM 614 C C . PRO A 1 81 ? 10.817 1.012 -5.450 1.00 90.25 81 PRO A C 1
ATOM 616 O O . PRO A 1 81 ? 11.394 1.249 -6.509 1.00 90.25 81 PRO A O 1
ATOM 619 N N . ASP A 1 82 ? 11.379 1.263 -4.266 1.00 87.94 82 ASP A N 1
ATOM 620 C CA . ASP A 1 82 ? 12.728 1.824 -4.118 1.00 87.94 82 ASP A CA 1
ATOM 621 C C . ASP A 1 82 ? 13.812 0.930 -4.734 1.00 87.94 82 ASP A C 1
ATOM 623 O O . ASP A 1 82 ? 14.790 1.431 -5.277 1.00 87.94 82 ASP A O 1
ATOM 627 N N . GLY A 1 83 ? 13.606 -0.388 -4.710 1.00 85.31 83 GLY A N 1
ATOM 628 C CA . GLY A 1 83 ? 14.494 -1.375 -5.323 1.00 85.31 83 GLY A CA 1
ATOM 629 C C . GLY A 1 83 ? 14.493 -1.396 -6.856 1.00 85.31 83 GLY A C 1
ATOM 630 O O . GLY A 1 83 ? 15.271 -2.157 -7.423 1.00 85.31 83 GLY A O 1
ATOM 631 N N . ASP A 1 84 ? 13.636 -0.608 -7.513 1.00 85.38 84 ASP A N 1
ATOM 632 C CA . ASP A 1 84 ? 13.684 -0.375 -8.965 1.00 85.38 84 ASP A CA 1
ATOM 633 C C . ASP A 1 84 ? 14.496 0.889 -9.317 1.00 85.38 84 ASP A C 1
ATOM 635 O O . ASP A 1 84 ? 14.677 1.203 -10.491 1.00 85.38 84 ASP A O 1
ATOM 639 N N . ALA A 1 85 ? 14.957 1.654 -8.322 1.00 80.44 85 ALA A N 1
ATOM 640 C CA . ALA A 1 85 ? 15.727 2.869 -8.555 1.00 80.44 85 ALA A CA 1
ATOM 641 C C . ALA A 1 85 ? 17.193 2.572 -8.899 1.00 80.44 85 ALA A C 1
ATOM 643 O O . ALA A 1 85 ? 17.756 1.579 -8.458 1.00 80.44 85 ALA A O 1
ATOM 644 N N . LEU A 1 86 ? 17.817 3.497 -9.630 1.00 75.88 86 LEU A N 1
ATOM 645 C CA . LEU A 1 86 ? 19.240 3.471 -9.993 1.00 75.88 86 LEU A CA 1
ATOM 646 C C . LEU A 1 86 ? 20.120 4.370 -9.131 1.00 75.88 86 LEU A C 1
ATOM 648 O O . LEU A 1 86 ? 21.295 4.095 -8.889 1.00 75.88 86 LEU A O 1
ATOM 652 N N . LEU A 1 87 ? 19.535 5.491 -8.722 1.00 78.94 87 LEU A N 1
ATOM 653 C CA . LEU A 1 87 ? 20.193 6.577 -8.019 1.00 78.94 87 LEU A CA 1
ATOM 654 C C . LEU A 1 87 ? 19.500 6.784 -6.677 1.00 78.94 87 LEU A C 1
ATOM 656 O O . LEU A 1 87 ? 18.273 6.694 -6.588 1.00 78.94 87 LEU A O 1
ATOM 660 N N . ASP A 1 88 ? 20.258 7.186 -5.661 1.00 81.25 88 ASP A N 1
ATOM 661 C CA . ASP A 1 88 ? 19.719 7.571 -4.349 1.00 81.25 88 ASP A CA 1
ATOM 662 C C . ASP A 1 88 ? 18.599 8.615 -4.428 1.00 81.25 88 ASP A C 1
ATOM 664 O O . ASP A 1 88 ? 17.633 8.586 -3.658 1.00 81.25 88 ASP A O 1
ATOM 668 N N . THR A 1 89 ? 18.704 9.548 -5.374 1.00 82.75 89 THR A N 1
ATOM 669 C CA . THR A 1 89 ? 17.685 10.576 -5.604 1.00 82.75 89 THR A CA 1
ATOM 670 C C . THR A 1 89 ? 16.381 9.972 -6.117 1.00 82.75 89 THR A C 1
ATOM 672 O O . THR A 1 89 ? 15.307 10.383 -5.675 1.00 82.75 89 THR A O 1
ATOM 675 N N . TRP A 1 90 ? 16.459 8.962 -6.986 1.00 84.44 90 TRP A N 1
ATOM 676 C CA . TRP A 1 90 ? 15.299 8.235 -7.504 1.00 84.44 90 TRP A CA 1
ATOM 677 C C . TRP A 1 90 ? 14.688 7.357 -6.416 1.00 84.44 90 TRP A C 1
ATOM 679 O O . TRP A 1 90 ? 13.480 7.415 -6.199 1.00 84.44 90 TRP A O 1
ATOM 689 N N . ALA A 1 91 ? 15.522 6.636 -5.660 1.00 86.88 91 ALA A N 1
ATOM 690 C CA . ALA A 1 91 ? 15.080 5.850 -4.515 1.00 86.88 91 ALA A CA 1
ATOM 691 C C . ALA A 1 91 ? 14.346 6.747 -3.510 1.00 86.88 91 ALA A C 1
ATOM 693 O O . ALA A 1 91 ? 13.224 6.449 -3.114 1.00 86.88 91 ALA A O 1
ATOM 694 N N . THR A 1 92 ? 14.905 7.913 -3.180 1.00 88.12 92 THR A N 1
ATOM 695 C CA . THR A 1 92 ? 14.274 8.901 -2.290 1.00 88.12 92 THR A CA 1
ATOM 696 C C . THR A 1 92 ? 12.941 9.425 -2.836 1.00 88.12 92 THR A C 1
ATOM 698 O O . THR A 1 92 ? 12.020 9.666 -2.053 1.00 88.12 92 THR A O 1
ATOM 701 N N . ALA A 1 93 ? 12.803 9.582 -4.157 1.00 89.06 93 ALA A N 1
ATO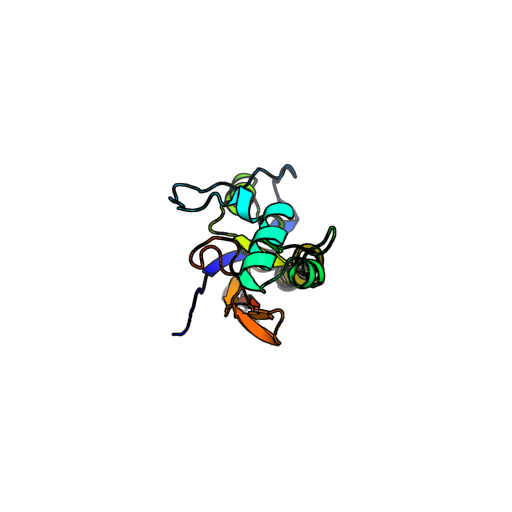M 702 C CA . ALA A 1 93 ? 11.556 10.013 -4.787 1.00 89.06 93 ALA A CA 1
ATOM 703 C C . ALA A 1 93 ? 10.427 8.971 -4.662 1.00 89.06 93 ALA A C 1
ATOM 705 O O . ALA A 1 93 ? 9.253 9.336 -4.668 1.00 89.06 93 ALA A O 1
ATOM 706 N N . THR A 1 94 ? 10.741 7.690 -4.455 1.00 91.00 94 THR A N 1
ATOM 707 C CA . THR A 1 94 ? 9.701 6.672 -4.217 1.00 91.00 94 THR A CA 1
ATOM 708 C C . THR A 1 94 ? 8.979 6.850 -2.872 1.00 91.00 94 THR A C 1
ATOM 710 O O . THR A 1 94 ? 7.847 6.396 -2.720 1.00 91.00 94 THR A O 1
ATOM 713 N N . TYR A 1 95 ? 9.554 7.605 -1.929 1.00 93.50 95 TYR A N 1
ATOM 714 C CA . TYR A 1 95 ? 8.993 7.845 -0.592 1.00 93.50 95 TYR A CA 1
ATOM 715 C C . TYR A 1 95 ? 8.027 9.044 -0.529 1.00 93.50 95 TYR A C 1
ATOM 717 O O . TYR A 1 95 ? 7.743 9.574 0.550 1.00 93.50 95 TYR A O 1
ATOM 725 N N . PHE A 1 96 ? 7.487 9.512 -1.654 1.00 92.38 96 PHE A N 1
ATOM 726 C CA . PHE A 1 96 ? 6.366 10.455 -1.637 1.00 92.38 96 PHE A CA 1
ATOM 727 C C . PHE A 1 96 ? 5.033 9.713 -1.513 1.00 92.38 96 PHE A C 1
ATOM 729 O O . PHE A 1 96 ? 4.826 8.696 -2.163 1.00 92.38 96 PHE A O 1
ATOM 736 N N . TYR A 1 97 ? 4.091 10.240 -0.723 1.00 91.44 97 TYR A N 1
ATOM 737 C CA . TYR A 1 97 ? 2.773 9.610 -0.535 1.00 91.44 97 TYR A CA 1
ATOM 738 C C . TYR A 1 97 ? 1.959 9.458 -1.828 1.00 91.44 97 TYR A C 1
ATOM 740 O O . TYR A 1 97 ? 1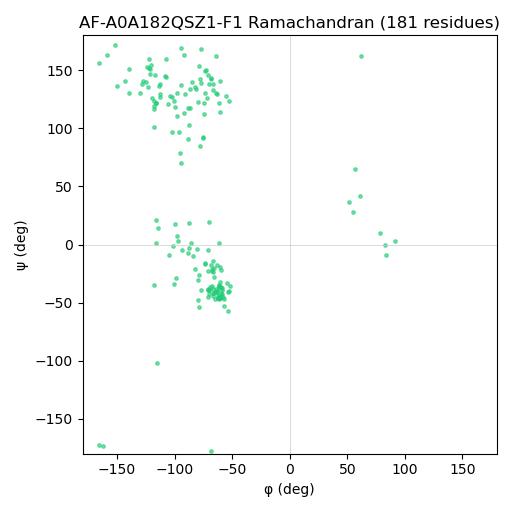.059 8.630 -1.870 1.00 91.44 97 TYR A O 1
ATOM 748 N N . ILE A 1 98 ? 2.282 10.216 -2.881 1.00 90.12 98 ILE A N 1
ATOM 749 C CA . ILE A 1 98 ? 1.674 10.043 -4.209 1.00 90.12 98 ILE A CA 1
ATOM 750 C C . ILE A 1 98 ? 2.042 8.699 -4.852 1.00 90.12 98 ILE A C 1
ATOM 752 O O . ILE A 1 98 ? 1.356 8.245 -5.752 1.00 90.12 98 ILE A O 1
ATOM 756 N N . ASN A 1 99 ? 3.117 8.059 -4.393 1.00 92.81 99 ASN A N 1
ATOM 757 C CA . ASN A 1 99 ? 3.591 6.760 -4.860 1.00 92.81 99 ASN A CA 1
ATOM 758 C C . ASN A 1 99 ? 3.157 5.617 -3.920 1.00 92.81 99 ASN A C 1
ATOM 760 O O . ASN A 1 99 ? 3.758 4.545 -3.919 1.00 92.81 99 ASN A O 1
ATOM 764 N N . VAL A 1 100 ? 2.158 5.856 -3.066 1.00 93.06 100 VAL A N 1
ATOM 765 C CA . VAL A 1 100 ? 1.762 4.919 -2.013 1.00 93.06 100 VAL A CA 1
ATOM 766 C C . VAL A 1 100 ? 0.299 4.538 -2.133 1.00 93.06 100 VAL A C 1
ATOM 768 O O . VAL A 1 100 ? -0.563 5.409 -2.235 1.00 93.06 100 VAL A O 1
ATOM 771 N N . ALA A 1 101 ? 0.021 3.246 -1.989 1.00 95.56 101 ALA A N 1
ATOM 772 C CA . ALA A 1 101 ? -1.314 2.735 -1.715 1.00 95.56 101 ALA A CA 1
ATOM 773 C C . ALA A 1 101 ? -1.335 1.939 -0.394 1.00 95.56 101 ALA A C 1
ATOM 775 O O . ALA A 1 101 ? -0.314 1.361 -0.003 1.00 95.56 101 ALA A O 1
ATOM 776 N N . PRO A 1 102 ? -2.475 1.894 0.323 1.00 97.56 102 PRO A N 1
ATOM 777 C CA . PRO A 1 102 ? -2.646 0.961 1.426 1.00 97.56 102 PRO A CA 1
ATOM 778 C C . PRO A 1 102 ? -2.559 -0.483 0.944 1.00 97.56 102 PRO A C 1
ATOM 780 O O . PRO A 1 102 ? -3.360 -0.928 0.132 1.00 97.56 102 PRO A O 1
ATOM 783 N N . GLU A 1 103 ? -1.620 -1.241 1.491 1.00 97.69 103 GLU A N 1
ATOM 784 C CA . GLU A 1 103 ? -1.466 -2.660 1.182 1.00 97.69 103 GLU A CA 1
ATOM 785 C C . GLU A 1 103 ? -1.411 -3.464 2.465 1.00 97.69 103 GLU A C 1
ATOM 787 O O . GLU A 1 103 ? -0.715 -3.081 3.402 1.00 97.69 103 GLU A O 1
ATOM 792 N N . TRP A 1 104 ? -2.081 -4.614 2.515 1.00 98.19 104 TRP A N 1
ATOM 793 C CA . TRP A 1 104 ? -1.905 -5.530 3.639 1.00 98.19 104 TRP A CA 1
ATOM 794 C C . TRP A 1 104 ? -0.421 -5.861 3.789 1.00 98.19 104 TRP A C 1
ATOM 796 O O . TRP A 1 104 ? 0.213 -6.275 2.823 1.00 98.19 104 TRP A O 1
ATOM 806 N N . GLN A 1 105 ? 0.145 -5.696 4.986 1.00 97.50 105 GLN A N 1
ATOM 807 C CA . GLN A 1 105 ? 1.577 -5.876 5.237 1.00 97.50 105 GLN A CA 1
ATOM 808 C C . GLN A 1 105 ? 2.069 -7.240 4.742 1.00 97.50 105 GLN A C 1
ATOM 810 O O . GLN A 1 105 ? 3.146 -7.338 4.158 1.00 97.50 105 GLN A O 1
ATOM 815 N N . VAL A 1 106 ? 1.263 -8.282 4.946 1.00 96.06 106 VAL A N 1
ATOM 816 C CA . VAL A 1 106 ? 1.541 -9.648 4.482 1.00 96.06 106 VAL A CA 1
ATOM 817 C C . VAL A 1 106 ? 1.549 -9.780 2.954 1.00 96.06 106 VAL A C 1
ATOM 819 O O . VAL A 1 106 ? 2.258 -10.627 2.417 1.00 96.06 106 VAL A O 1
ATOM 822 N N . VAL A 1 107 ? 0.799 -8.935 2.241 1.00 96.50 107 VAL A N 1
ATOM 823 C CA . VAL A 1 107 ? 0.819 -8.853 0.775 1.00 96.50 107 VAL A CA 1
ATOM 824 C C . VAL A 1 107 ? 2.041 -8.055 0.322 1.00 96.50 107 VAL A C 1
ATOM 826 O O . VAL A 1 107 ? 2.850 -8.605 -0.423 1.00 96.50 107 VAL A O 1
ATOM 829 N N . ASN A 1 108 ? 2.221 -6.836 0.840 1.00 96.19 108 ASN A N 1
ATOM 830 C CA . ASN A 1 108 ? 3.327 -5.923 0.523 1.00 96.19 108 ASN A CA 1
ATOM 831 C C . ASN A 1 108 ? 4.702 -6.593 0.712 1.00 96.19 108 ASN A C 1
ATOM 833 O O . ASN A 1 108 ? 5.485 -6.738 -0.223 1.00 96.19 108 ASN A O 1
ATOM 837 N N . ALA A 1 109 ? 4.975 -7.105 1.916 1.00 95.00 109 ALA A N 1
ATOM 838 C CA . ALA A 1 109 ? 6.246 -7.759 2.236 1.00 95.00 109 ALA A CA 1
ATOM 839 C C . ALA A 1 109 ? 6.329 -9.225 1.765 1.00 95.00 109 ALA A C 1
ATOM 841 O O . ALA A 1 109 ? 7.365 -9.869 1.936 1.00 95.00 109 ALA A O 1
ATOM 842 N N . GLY A 1 110 ? 5.244 -9.765 1.203 1.00 95.88 110 GLY A N 1
ATOM 843 C CA . GLY A 1 110 ? 5.127 -11.160 0.794 1.00 95.88 110 GLY A CA 1
ATOM 844 C C . GLY A 1 110 ? 4.965 -11.307 -0.713 1.00 95.88 110 GLY A C 1
ATOM 845 O O . GLY A 1 110 ? 5.939 -11.277 -1.466 1.00 95.88 110 GLY A O 1
ATOM 846 N N . ASN A 1 111 ? 3.728 -11.539 -1.152 1.00 96.31 111 ASN A N 1
ATOM 847 C CA . ASN A 1 111 ? 3.427 -11.849 -2.551 1.00 96.31 111 ASN A CA 1
ATOM 848 C C . ASN A 1 111 ? 3.762 -10.692 -3.497 1.00 96.31 111 ASN A C 1
ATOM 850 O O . ASN A 1 111 ? 4.286 -10.939 -4.581 1.00 96.31 111 ASN A O 1
ATOM 854 N N . TRP A 1 112 ? 3.523 -9.447 -3.089 1.00 96.62 112 TRP A N 1
ATOM 855 C CA . TRP A 1 112 ? 3.787 -8.286 -3.933 1.00 96.62 112 TRP A CA 1
ATOM 856 C C . TRP A 1 112 ? 5.283 -8.094 -4.196 1.00 96.62 112 TRP A C 1
ATOM 858 O O . TRP A 1 112 ? 5.697 -8.006 -5.350 1.00 96.62 112 TRP A O 1
ATOM 868 N N . LEU A 1 113 ? 6.121 -8.229 -3.163 1.00 94.75 113 LEU A N 1
ATOM 869 C CA . LEU A 1 113 ? 7.579 -8.256 -3.319 1.00 94.75 113 LEU A CA 1
ATOM 870 C C . LEU A 1 113 ? 8.057 -9.335 -4.315 1.00 94.75 113 LEU A C 1
ATOM 872 O O . LEU A 1 113 ? 9.061 -9.153 -5.009 1.00 94.75 113 LEU A O 1
ATOM 876 N N . ARG A 1 114 ? 7.365 -10.481 -4.409 1.00 96.31 114 ARG A N 1
ATOM 877 C CA . ARG A 1 114 ? 7.682 -11.522 -5.406 1.00 96.31 114 ARG A CA 1
ATOM 878 C C . ARG A 1 114 ? 7.318 -11.081 -6.824 1.00 96.31 114 ARG A C 1
ATOM 880 O O . ARG A 1 114 ? 8.099 -11.349 -7.734 1.00 96.31 114 ARG A O 1
ATOM 887 N N . VAL A 1 115 ? 6.190 -10.391 -7.004 1.00 95.94 115 VAL A N 1
ATOM 888 C CA . VAL A 1 115 ? 5.785 -9.801 -8.293 1.00 95.94 115 VAL A CA 1
ATOM 889 C C . VAL A 1 115 ? 6.804 -8.755 -8.750 1.00 95.94 115 VAL A C 1
ATOM 891 O O . VAL A 1 115 ? 7.248 -8.795 -9.894 1.00 95.94 115 VAL A O 1
ATOM 894 N N . GLU A 1 116 ? 7.259 -7.879 -7.852 1.00 93.31 116 GLU A N 1
ATOM 895 C CA . GLU A 1 116 ? 8.310 -6.897 -8.155 1.00 93.31 116 GLU A CA 1
ATOM 896 C C . GLU A 1 116 ? 9.626 -7.565 -8.574 1.00 93.31 116 GLU A C 1
ATOM 898 O O . GLU A 1 116 ? 10.230 -7.199 -9.582 1.00 93.31 116 GLU A O 1
ATOM 903 N N . LYS A 1 117 ? 10.061 -8.600 -7.841 1.00 92.00 117 LYS A N 1
ATOM 904 C CA . LYS A 1 117 ? 11.255 -9.379 -8.209 1.00 92.00 117 LYS A CA 1
ATOM 905 C C . LYS A 1 117 ? 11.099 -10.068 -9.565 1.00 92.00 117 LYS A C 1
ATOM 907 O O . LYS A 1 117 ? 12.072 -10.146 -10.310 1.00 92.00 117 LYS A O 1
ATOM 912 N N . ALA A 1 118 ? 9.905 -10.564 -9.889 1.00 94.25 118 ALA A N 1
ATOM 913 C CA . ALA A 1 118 ? 9.634 -11.174 -11.186 1.00 94.25 118 ALA A CA 1
ATOM 914 C C . ALA A 1 118 ? 9.731 -10.148 -12.326 1.00 94.25 118 ALA A C 1
ATOM 916 O O . ALA A 1 118 ? 10.353 -10.450 -13.341 1.00 94.25 118 ALA A O 1
ATOM 917 N N . ALA A 1 119 ? 9.209 -8.931 -12.140 1.00 91.25 119 ALA A N 1
ATOM 918 C CA . ALA A 1 119 ? 9.344 -7.849 -13.119 1.00 91.25 119 ALA A CA 1
ATOM 919 C C . ALA A 1 119 ? 10.819 -7.486 -13.374 1.00 91.25 119 ALA A C 1
ATOM 921 O O . ALA A 1 119 ? 11.245 -7.444 -14.528 1.00 91.25 119 ALA A O 1
ATOM 922 N N . ARG A 1 120 ? 11.628 -7.343 -12.313 1.00 89.19 120 ARG A N 1
ATOM 923 C CA . ARG A 1 120 ? 13.084 -7.137 -12.443 1.00 89.19 120 ARG A CA 1
ATOM 924 C C . ARG A 1 120 ? 13.767 -8.282 -13.190 1.00 89.19 120 ARG A C 1
ATOM 926 O O . ARG A 1 120 ? 14.579 -8.044 -14.077 1.00 89.19 120 ARG A O 1
ATOM 933 N N . LYS A 1 121 ? 13.385 -9.530 -12.896 1.00 89.75 121 LYS A N 1
ATOM 934 C CA . LYS A 1 121 ? 13.925 -10.709 -13.587 1.00 89.75 121 LYS A CA 1
ATOM 935 C C . LYS A 1 121 ? 13.625 -10.695 -15.091 1.00 89.75 121 LYS A C 1
ATOM 937 O O . LYS A 1 121 ? 14.472 -11.141 -15.857 1.00 89.75 121 LYS A O 1
ATOM 942 N N . VAL A 1 122 ? 12.462 -10.196 -15.520 1.00 90.19 122 VAL A N 1
ATOM 943 C CA . VAL A 1 122 ? 12.133 -10.061 -16.952 1.00 90.19 122 VAL A CA 1
ATOM 944 C C . VAL A 1 122 ? 13.119 -9.120 -17.649 1.00 90.19 122 VAL A C 1
ATOM 946 O O . VAL A 1 122 ? 13.677 -9.511 -18.670 1.00 90.19 122 VAL A O 1
ATOM 949 N N . ALA A 1 123 ? 13.405 -7.948 -17.072 1.00 86.75 123 ALA A N 1
ATOM 950 C CA . ALA A 1 123 ? 14.404 -7.017 -17.611 1.00 86.75 123 ALA A CA 1
ATOM 951 C C . ALA A 1 123 ? 15.793 -7.672 -17.723 1.00 86.75 123 ALA A C 1
ATOM 953 O O . ALA A 1 123 ? 16.445 -7.610 -18.765 1.00 86.75 123 ALA A O 1
ATOM 954 N N . THR A 1 124 ? 16.215 -8.391 -16.674 1.00 85.31 124 THR A N 1
ATOM 955 C CA . THR A 1 124 ? 17.495 -9.113 -16.672 1.00 85.31 124 THR A CA 1
ATOM 956 C C . THR A 1 124 ? 17.565 -10.183 -17.763 1.00 85.31 124 THR A C 1
ATOM 958 O O . THR A 1 124 ? 18.584 -10.285 -18.437 1.00 85.31 124 THR A O 1
ATOM 961 N N . LEU A 1 125 ? 16.505 -10.980 -17.939 1.00 87.94 125 LEU A N 1
ATOM 962 C CA . LEU A 1 125 ? 16.467 -12.066 -18.926 1.00 87.94 125 LEU A CA 1
ATOM 963 C C . LEU A 1 125 ? 16.427 -11.558 -20.368 1.00 87.94 125 LEU A C 1
ATOM 965 O O . LEU A 1 125 ? 17.019 -12.184 -21.241 1.00 87.94 125 LEU A O 1
ATOM 969 N N . LEU A 1 126 ? 15.731 -10.447 -20.614 1.00 87.06 126 LEU A N 1
ATOM 970 C CA . LEU A 1 126 ? 15.678 -9.816 -21.932 1.00 87.06 126 LEU A CA 1
ATOM 971 C C . LEU A 1 126 ? 16.979 -9.094 -22.289 1.00 87.06 126 LEU A C 1
ATOM 973 O O . LEU A 1 126 ? 17.186 -8.785 -23.459 1.00 87.06 126 LEU A O 1
ATOM 977 N N . ASN A 1 127 ? 17.842 -8.838 -21.298 1.00 85.31 127 ASN A N 1
ATOM 978 C CA . ASN A 1 127 ? 19.033 -8.009 -21.451 1.00 85.31 127 ASN A CA 1
ATOM 979 C C . ASN A 1 127 ? 18.702 -6.642 -22.085 1.00 85.31 127 ASN A C 1
ATOM 981 O O . ASN A 1 127 ? 19.436 -6.128 -22.925 1.00 85.31 127 ASN A O 1
ATOM 985 N N . ASP A 1 128 ? 17.545 -6.090 -21.726 1.00 85.12 128 ASP A N 1
ATOM 986 C CA . ASP A 1 128 ? 16.999 -4.873 -22.315 1.00 85.12 128 ASP A CA 1
ATOM 987 C C . ASP A 1 128 ? 16.112 -4.160 -21.290 1.00 85.12 128 ASP A C 1
ATOM 989 O O . ASP A 1 128 ? 15.811 -4.668 -20.205 1.00 85.12 128 ASP A O 1
ATOM 993 N N . THR A 1 129 ? 15.704 -2.954 -21.646 1.00 83.56 129 THR A N 1
ATOM 994 C CA . THR A 1 129 ? 14.857 -2.101 -20.839 1.00 83.56 129 THR A CA 1
ATOM 995 C C . THR A 1 129 ? 13.388 -2.479 -20.980 1.00 83.56 129 THR A C 1
ATOM 997 O O . THR A 1 129 ? 12.865 -2.613 -22.087 1.00 83.56 129 THR A O 1
ATOM 1000 N N . VAL A 1 130 ? 12.682 -2.572 -19.855 1.00 86.38 130 VAL A N 1
ATOM 1001 C CA . VAL A 1 130 ? 11.223 -2.730 -19.828 1.00 86.38 130 VAL A CA 1
ATOM 1002 C C . VAL A 1 130 ? 10.550 -1.539 -19.162 1.00 86.38 130 VAL A C 1
ATOM 1004 O O . VAL A 1 130 ? 11.068 -0.940 -18.219 1.00 86.38 130 VAL A O 1
ATOM 1007 N N . GLN A 1 131 ? 9.363 -1.209 -19.657 1.00 90.75 131 GLN A N 1
ATOM 1008 C CA . GLN A 1 131 ? 8.460 -0.249 -19.037 1.00 90.75 131 GLN A CA 1
ATOM 1009 C C . GLN A 1 131 ? 7.533 -0.998 -18.089 1.00 90.75 131 GLN A C 1
ATOM 1011 O O . GLN A 1 131 ? 6.911 -1.991 -18.469 1.00 90.75 131 GLN A O 1
ATOM 1016 N N . VAL A 1 132 ? 7.433 -0.526 -16.852 1.00 90.50 132 VAL A N 1
ATOM 1017 C CA . VAL A 1 132 ? 6.564 -1.117 -15.839 1.00 90.50 132 VAL A CA 1
ATOM 1018 C C . VAL A 1 132 ? 5.500 -0.110 -15.453 1.00 90.50 132 VAL A C 1
ATOM 1020 O O . VAL A 1 132 ? 5.800 0.976 -14.964 1.00 90.50 132 VAL A O 1
ATOM 1023 N N . TYR A 1 133 ? 4.249 -0.505 -15.640 1.00 92.50 133 TYR A N 1
ATOM 1024 C CA . TYR A 1 133 ? 3.086 0.224 -15.162 1.00 92.50 133 TYR A CA 1
ATOM 1025 C C . TYR A 1 133 ? 2.571 -0.470 -13.917 1.00 92.50 133 TYR A C 1
ATOM 1027 O O . TYR A 1 133 ? 2.320 -1.675 -13.942 1.00 92.50 133 TYR A O 1
ATOM 1035 N N . THR A 1 134 ? 2.408 0.279 -12.837 1.00 94.38 134 THR A N 1
ATOM 1036 C CA . THR A 1 134 ? 1.859 -0.250 -11.587 1.00 94.38 134 THR A CA 1
ATOM 1037 C C . THR A 1 134 ? 0.672 0.581 -11.169 1.00 94.38 134 THR A C 1
ATOM 1039 O O . THR A 1 134 ? 0.722 1.804 -11.280 1.00 94.38 134 THR A O 1
ATOM 1042 N N . GLY A 1 135 ? -0.369 -0.067 -10.662 1.00 94.06 135 GLY A N 1
ATOM 1043 C CA . GLY A 1 135 ? -1.496 0.659 -10.118 1.00 94.06 135 GLY A CA 1
ATOM 1044 C C . GLY A 1 135 ? -2.431 -0.181 -9.277 1.00 94.06 135 GLY A C 1
ATOM 1045 O O . GLY A 1 135 ? -2.173 -1.345 -8.960 1.00 94.06 135 GLY A O 1
ATOM 1046 N N . VAL A 1 136 ? -3.533 0.461 -8.915 1.00 95.56 13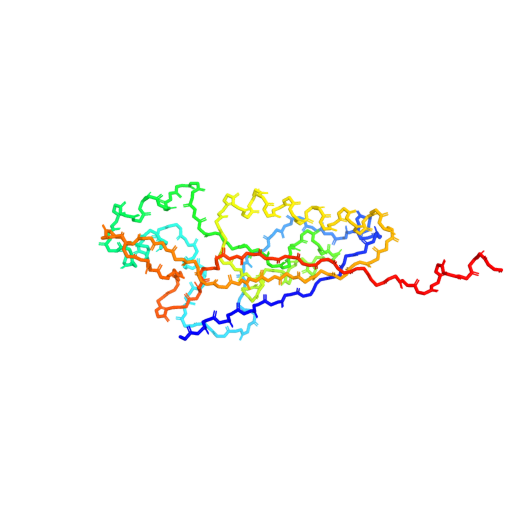6 VAL A N 1
ATOM 1047 C CA . VAL A 1 136 ? -4.594 -0.107 -8.090 1.00 95.56 136 VAL A CA 1
ATOM 1048 C C . VAL A 1 136 ? -5.935 -0.065 -8.813 1.00 95.56 136 VAL A C 1
ATOM 1050 O O . VAL A 1 136 ? -6.102 0.684 -9.780 1.00 95.56 136 VAL A O 1
ATOM 1053 N N . TYR A 1 137 ? -6.879 -0.900 -8.383 1.00 94.62 137 TYR A N 1
ATOM 1054 C CA . TYR A 1 137 ? -8.223 -0.948 -8.951 1.00 94.62 137 TYR A CA 1
ATOM 1055 C C . TYR A 1 137 ? -9.275 -1.373 -7.919 1.00 94.62 137 TYR A C 1
ATOM 1057 O O . TYR A 1 137 ? -9.076 -2.358 -7.202 1.00 94.62 137 TYR A O 1
ATOM 1065 N N . ASP A 1 138 ? -10.413 -0.665 -7.931 1.00 95.19 138 ASP A N 1
ATOM 1066 C CA . ASP A 1 138 ? -11.580 -0.858 -7.053 1.00 95.19 138 ASP A CA 1
ATOM 1067 C C . ASP A 1 138 ? -11.263 -0.649 -5.554 1.00 95.19 138 ASP A C 1
ATOM 1069 O O . ASP A 1 138 ? -10.106 -0.657 -5.129 1.00 95.19 138 ASP A O 1
ATOM 1073 N N . ILE A 1 139 ? -12.294 -0.444 -4.734 1.00 96.69 139 ILE A N 1
ATOM 1074 C CA . ILE A 1 139 ? -12.155 -0.262 -3.283 1.00 96.69 139 ILE A CA 1
ATOM 1075 C C . ILE A 1 139 ? -12.431 -1.593 -2.588 1.00 96.69 139 ILE A C 1
ATOM 1077 O O . ILE A 1 139 ? -13.446 -2.251 -2.839 1.00 96.69 139 ILE A O 1
ATOM 1081 N N . LEU A 1 140 ? -11.535 -2.000 -1.689 1.00 97.81 140 LEU A N 1
ATOM 1082 C CA . LEU A 1 140 ? -11.721 -3.187 -0.866 1.00 97.81 140 LEU A CA 1
ATOM 1083 C C . LEU A 1 140 ? -12.941 -2.995 0.036 1.00 97.81 140 LEU A C 1
ATOM 1085 O O . LEU A 1 140 ? -13.049 -1.996 0.746 1.00 97.81 140 LEU A O 1
ATOM 1089 N N . GLN A 1 141 ? -13.834 -3.980 0.033 1.00 98.38 141 GLN A N 1
ATOM 1090 C CA . GLN A 1 141 ? -14.984 -4.032 0.928 1.00 98.38 141 GLN A CA 1
ATOM 1091 C C . GLN A 1 141 ? -14.819 -5.199 1.896 1.00 98.38 141 GLN A C 1
ATOM 1093 O O . GLN A 1 141 ? -14.432 -6.293 1.481 1.00 98.38 141 GLN A O 1
ATOM 1098 N N . LEU A 1 142 ? -15.124 -4.970 3.171 1.00 98.19 142 LEU A N 1
ATOM 1099 C CA . LEU A 1 142 ? -15.174 -6.008 4.201 1.00 98.19 142 LEU A CA 1
ATOM 1100 C C . LEU A 1 142 ? -16.563 -6.047 4.840 1.00 98.19 142 LEU A C 1
ATOM 1102 O O . LEU A 1 142 ? -17.235 -5.016 4.869 1.00 98.19 142 LEU A O 1
ATOM 1106 N N . PRO A 1 143 ? -17.006 -7.209 5.346 1.00 98.31 143 PRO A N 1
ATOM 1107 C CA . PRO A 1 143 ? -18.279 -7.296 6.043 1.00 98.31 143 PRO A CA 1
ATOM 1108 C C . PRO A 1 143 ? -18.224 -6.515 7.361 1.00 98.31 143 PRO A C 1
ATOM 1110 O O . PRO A 1 143 ? -17.290 -6.681 8.157 1.00 98.31 143 PRO A O 1
ATOM 1113 N N . ASP A 1 144 ? -19.242 -5.700 7.613 1.00 98.38 144 ASP A N 1
ATOM 1114 C CA . ASP A 1 144 ? -19.507 -5.144 8.935 1.00 98.38 144 ASP A CA 1
ATOM 1115 C C . ASP A 1 144 ? -19.964 -6.235 9.923 1.00 98.38 144 ASP A C 1
ATOM 1117 O O . ASP A 1 144 ? -20.006 -7.431 9.610 1.00 98.38 144 ASP A O 1
ATOM 1121 N N . LYS A 1 145 ? -20.283 -5.830 11.154 1.00 97.94 145 LYS A N 1
ATOM 1122 C CA . LYS A 1 145 ? -20.768 -6.733 12.206 1.00 97.94 145 LYS A CA 1
ATOM 1123 C C . LYS A 1 145 ? -22.067 -7.476 11.850 1.00 97.94 145 LYS A C 1
ATOM 1125 O O . LYS A 1 145 ? -22.317 -8.522 12.439 1.00 97.94 145 LYS A O 1
ATOM 1130 N N . ASP A 1 146 ? -22.860 -6.954 10.914 1.00 98.00 146 ASP A N 1
ATOM 1131 C CA . ASP A 1 146 ? -24.134 -7.526 10.4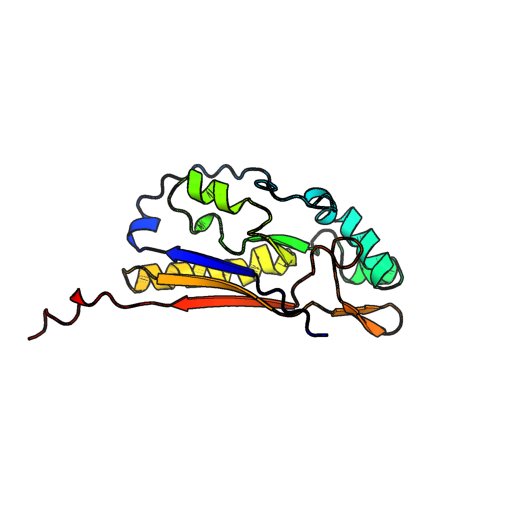67 1.00 98.00 146 ASP A CA 1
ATOM 1132 C C . ASP A 1 146 ? -23.982 -8.279 9.125 1.00 98.00 146 ASP A C 1
ATOM 1134 O O . ASP A 1 146 ? -24.935 -8.878 8.631 1.00 98.00 146 ASP A O 1
ATOM 1138 N N . GLY A 1 147 ? -22.773 -8.300 8.552 1.00 97.62 147 GLY A N 1
ATOM 1139 C CA . GLY A 1 147 ? -22.438 -8.992 7.310 1.00 97.62 147 GLY A CA 1
ATOM 1140 C C . GLY A 1 147 ? -22.590 -8.149 6.042 1.00 97.62 147 GLY A C 1
ATOM 1141 O O . GLY A 1 147 ? -22.357 -8.669 4.949 1.00 97.62 147 GLY A O 1
ATOM 1142 N N . HIS A 1 148 ? -22.940 -6.865 6.145 1.00 98.25 148 HIS A N 1
ATOM 1143 C CA . HIS A 1 148 ? -23.054 -5.997 4.975 1.00 98.25 148 HIS A CA 1
ATOM 1144 C C . HIS A 1 148 ? -21.672 -5.554 4.485 1.00 98.25 148 HIS A C 1
ATOM 1146 O O . HIS A 1 148 ? -20.803 -5.230 5.296 1.00 98.25 148 HIS A O 1
ATOM 1152 N N . PRO A 1 149 ? -21.435 -5.510 3.165 1.00 98.00 149 PRO A N 1
ATOM 1153 C CA . PRO A 1 149 ? -20.152 -5.080 2.634 1.00 98.00 149 PRO A CA 1
ATOM 1154 C C . PRO A 1 149 ? -19.968 -3.564 2.805 1.00 98.00 149 PRO A C 1
ATOM 1156 O O . PRO A 1 149 ? -20.795 -2.770 2.354 1.00 98.00 149 PRO A O 1
ATOM 1159 N N . VAL A 1 150 ? -18.858 -3.163 3.428 1.00 97.88 150 VAL A N 1
ATOM 1160 C CA . VAL A 1 150 ? -18.496 -1.760 3.667 1.00 97.88 150 VAL A CA 1
ATOM 1161 C C . VAL A 1 150 ? -17.166 -1.433 2.981 1.00 97.88 150 VAL A C 1
ATOM 1163 O O . VAL A 1 150 ? -16.177 -2.127 3.234 1.00 97.88 150 VAL A O 1
ATOM 1166 N N . PRO A 1 151 ? -17.098 -0.386 2.131 1.00 97.25 151 PRO A N 1
ATOM 1167 C CA . PRO A 1 151 ? -15.852 0.060 1.511 1.00 97.25 151 PRO A CA 1
ATOM 1168 C C . PRO A 1 151 ? -14.879 0.636 2.541 1.00 97.25 151 PRO A C 1
ATOM 1170 O O . PRO A 1 151 ? -15.258 1.401 3.429 1.00 97.25 151 PRO A O 1
ATOM 1173 N N . LEU A 1 152 ? -13.605 0.283 2.403 1.00 97.44 152 LEU A N 1
ATOM 1174 C CA . LEU A 1 152 ? -12.565 0.666 3.346 1.00 97.44 152 LEU A CA 1
ATOM 1175 C C . LEU A 1 152 ? -11.825 1.942 2.939 1.00 97.44 152 LEU A C 1
ATOM 1177 O O . LEU A 1 152 ? -11.374 2.103 1.804 1.00 97.44 152 LEU A O 1
ATOM 1181 N N . SER A 1 153 ? -11.585 2.800 3.929 1.00 96.94 153 SER A N 1
ATOM 1182 C CA . SER A 1 153 ? -10.699 3.959 3.825 1.00 96.94 153 SER A CA 1
ATOM 1183 C C . SER A 1 153 ? -9.939 4.167 5.135 1.00 96.94 153 SER A C 1
ATOM 1185 O O . SER A 1 153 ? -10.508 4.020 6.221 1.00 96.94 153 SER A O 1
ATOM 1187 N N . LEU A 1 154 ? -8.659 4.535 5.055 1.00 96.06 154 LEU A N 1
ATOM 1188 C CA . LEU A 1 154 ? -7.851 4.814 6.247 1.00 96.06 154 LEU A CA 1
ATOM 1189 C C . LEU A 1 154 ? -8.118 6.210 6.821 1.00 96.06 154 LEU A C 1
ATOM 1191 O O . LEU A 1 154 ? -8.017 6.417 8.027 1.00 96.06 154 LEU A O 1
ATOM 1195 N N . GLY A 1 155 ? -8.472 7.173 5.977 1.00 91.75 155 GLY A N 1
ATOM 1196 C CA . GLY A 1 155 ? -8.899 8.506 6.382 1.00 91.75 155 GLY A CA 1
ATOM 1197 C C . GLY A 1 155 ? -10.414 8.618 6.548 1.00 91.75 155 GLY A C 1
ATOM 1198 O O . GLY A 1 155 ? -11.191 7.800 6.044 1.00 91.75 155 GLY A O 1
ATOM 1199 N N . GLU A 1 156 ? -10.837 9.670 7.243 1.00 84.00 156 GLU A N 1
ATOM 1200 C CA . GLU A 1 156 ? -12.241 10.076 7.316 1.00 84.00 156 GLU A CA 1
ATOM 1201 C C . GLU A 1 156 ? -12.771 10.495 5.937 1.00 84.00 156 GLU A C 1
ATOM 1203 O O . GLU A 1 156 ? -12.004 10.803 5.022 1.00 84.00 156 GLU A O 1
ATOM 1208 N N . THR A 1 157 ? -14.097 10.538 5.776 1.00 82.31 157 THR A N 1
ATOM 1209 C CA . THR A 1 157 ? -14.765 10.992 4.535 1.00 82.31 157 THR A CA 1
ATOM 1210 C C . THR A 1 157 ? -14.318 10.256 3.259 1.00 82.31 157 THR A C 1
ATOM 1212 O O . THR A 1 157 ? -14.342 10.828 2.176 1.00 82.31 157 THR A O 1
ATOM 1215 N N . GLY A 1 158 ? -13.885 8.995 3.379 1.00 74.50 158 GLY A N 1
ATOM 1216 C CA . GLY A 1 158 ? -13.419 8.192 2.241 1.00 74.50 158 GLY A CA 1
ATOM 1217 C C . GLY A 1 158 ? -11.992 8.508 1.779 1.00 74.50 158 GLY A C 1
ATOM 1218 O O . GLY A 1 158 ? -11.565 8.021 0.742 1.00 74.50 158 GLY A O 1
ATOM 1219 N N . MET A 1 159 ? -11.221 9.307 2.523 1.00 85.31 159 MET A N 1
ATOM 1220 C CA . MET A 1 159 ? -9.836 9.605 2.147 1.00 85.31 159 MET A CA 1
ATOM 1221 C C . MET A 1 159 ? -8.920 8.394 2.337 1.00 85.31 159 MET A C 1
ATOM 1223 O O . MET A 1 159 ? -9.065 7.651 3.305 1.00 85.31 159 MET A O 1
ATOM 1227 N N . VAL A 1 160 ? -7.916 8.248 1.467 1.00 92.75 160 VAL A N 1
ATOM 1228 C CA . VAL A 1 160 ? -6.964 7.119 1.488 1.00 92.75 160 VAL A CA 1
ATOM 1229 C C . VAL A 1 160 ? -7.716 5.788 1.392 1.00 92.75 160 VAL A C 1
ATOM 1231 O O . VAL A 1 160 ? -7.771 5.002 2.341 1.00 92.75 160 VAL A O 1
ATOM 1234 N N . GLU A 1 161 ? -8.363 5.586 0.248 1.00 95.38 161 GLU A N 1
ATOM 1235 C CA . GLU A 1 161 ? -9.097 4.363 -0.068 1.00 95.38 161 GLU A CA 1
ATOM 1236 C C . GLU A 1 161 ? -8.160 3.156 -0.063 1.00 95.38 161 GLU A C 1
ATOM 1238 O O . GLU A 1 161 ? -7.010 3.231 -0.506 1.00 95.38 161 GLU A O 1
ATOM 1243 N N . VAL A 1 162 ? -8.654 2.039 0.467 1.00 97.50 162 VAL A N 1
ATOM 1244 C CA . VAL A 1 162 ? -7.910 0.782 0.461 1.00 97.50 162 VAL A CA 1
ATOM 1245 C C . VAL A 1 162 ? -8.230 0.062 -0.844 1.00 97.50 162 VAL A C 1
ATOM 1247 O O . VAL A 1 162 ? -9.393 -0.284 -1.062 1.00 97.50 162 VAL A O 1
ATOM 1250 N N . PRO A 1 163 ? -7.247 -0.175 -1.720 1.00 97.25 163 PRO A N 1
ATOM 1251 C CA . PRO A 1 163 ? -7.492 -0.822 -2.994 1.00 97.25 163 PRO A CA 1
ATOM 1252 C C . PRO A 1 163 ? -7.884 -2.288 -2.810 1.00 97.25 163 PRO A C 1
ATOM 1254 O O . PRO A 1 163 ? -7.345 -2.998 -1.959 1.00 97.25 163 PRO A O 1
ATOM 1257 N N . LYS A 1 164 ? -8.807 -2.760 -3.647 1.00 97.31 164 LYS A N 1
ATOM 1258 C CA . LYS A 1 164 ? -9.173 -4.180 -3.719 1.00 97.31 164 LYS A CA 1
ATOM 1259 C C . LYS A 1 164 ? -8.137 -4.988 -4.486 1.00 97.31 164 LYS A C 1
ATOM 1261 O O . LYS A 1 164 ? -7.830 -6.116 -4.106 1.00 97.31 164 LYS A O 1
ATOM 1266 N N . TRP A 1 165 ? -7.608 -4.403 -5.556 1.00 96.38 165 TRP A N 1
ATOM 1267 C CA . TRP A 1 165 ? -6.638 -5.036 -6.435 1.00 96.38 165 TRP A CA 1
ATOM 1268 C C . TRP A 1 165 ? -5.411 -4.159 -6.623 1.00 96.38 165 TRP A C 1
ATOM 1270 O O . TRP A 1 165 ? -5.521 -2.948 -6.810 1.00 96.38 165 TRP A O 1
ATOM 1280 N N . LEU A 1 166 ? -4.254 -4.812 -6.646 1.00 95.94 166 LEU A N 1
ATOM 1281 C CA . LEU A 1 166 ? -3.016 -4.268 -7.182 1.00 95.94 166 LEU A CA 1
ATOM 1282 C C . LEU A 1 166 ? -2.718 -4.964 -8.501 1.00 95.94 166 LEU A C 1
ATOM 1284 O O . LEU A 1 166 ? -2.973 -6.161 -8.653 1.00 95.94 166 LEU A O 1
ATOM 1288 N N . TRP A 1 167 ? -2.162 -4.224 -9.447 1.00 95.69 167 TRP A N 1
ATOM 1289 C CA . TRP A 1 167 ? -1.774 -4.762 -10.739 1.00 95.69 167 TRP A CA 1
ATOM 1290 C C . TRP A 1 167 ? -0.439 -4.177 -11.184 1.00 95.69 167 TRP A C 1
ATOM 1292 O O . TRP A 1 167 ? -0.068 -3.056 -10.831 1.00 95.69 167 TRP A O 1
ATOM 1302 N N . LYS A 1 168 ? 0.298 -4.968 -11.963 1.00 94.19 168 LYS A N 1
ATOM 1303 C CA . LYS A 1 168 ? 1.556 -4.565 -12.585 1.00 94.19 168 LYS A CA 1
ATOM 1304 C C . LYS A 1 168 ? 1.598 -5.117 -14.004 1.00 94.19 168 LYS A C 1
ATOM 1306 O O . LYS A 1 168 ? 1.337 -6.300 -14.212 1.00 94.19 168 LYS A O 1
ATOM 1311 N N . VAL A 1 169 ? 1.905 -4.259 -14.967 1.00 94.88 169 VAL A N 1
ATOM 1312 C CA . VAL A 1 169 ? 2.040 -4.601 -16.385 1.00 94.88 169 VAL A CA 1
ATOM 1313 C C . VAL A 1 169 ? 3.470 -4.300 -16.804 1.00 94.88 169 VAL A C 1
ATOM 1315 O O . VAL A 1 169 ? 3.940 -3.177 -16.642 1.00 94.88 169 VAL A O 1
ATOM 1318 N N . VAL A 1 170 ? 4.157 -5.310 -17.334 1.00 93.38 170 VAL A N 1
ATOM 1319 C CA . VAL A 1 170 ? 5.526 -5.194 -17.845 1.00 93.38 170 VAL A CA 1
ATOM 1320 C C . VAL A 1 170 ? 5.466 -5.204 -19.365 1.00 93.38 170 VAL A C 1
ATOM 1322 O O . VAL A 1 170 ? 4.958 -6.152 -19.961 1.00 93.38 170 VAL A O 1
ATOM 1325 N N . VAL A 1 171 ? 5.968 -4.142 -19.984 1.00 92.94 171 VAL A N 1
ATOM 1326 C CA . VAL A 1 171 ? 5.964 -3.942 -21.431 1.00 92.94 171 VAL A CA 1
ATOM 1327 C C . VAL A 1 171 ? 7.403 -3.864 -21.913 1.00 92.94 171 VAL A C 1
ATOM 1329 O O . VAL A 1 171 ? 8.153 -2.965 -21.537 1.00 92.94 171 VAL A O 1
ATOM 1332 N N . HIS A 1 172 ? 7.778 -4.793 -22.783 1.00 89.81 172 HIS A N 1
ATOM 1333 C CA . HIS A 1 172 ? 9.027 -4.722 -23.528 1.00 89.81 172 HIS A CA 1
ATOM 1334 C C . HIS A 1 172 ? 8.736 -4.204 -24.935 1.00 89.81 172 HIS A C 1
ATOM 1336 O O . HIS A 1 172 ? 7.977 -4.817 -25.683 1.00 89.81 172 HIS A O 1
ATOM 1342 N N . GLN A 1 173 ? 9.318 -3.060 -25.282 1.00 84.19 173 GLN A N 1
ATOM 1343 C CA . GLN A 1 173 ? 9.324 -2.544 -26.648 1.00 84.19 173 GLN A CA 1
ATOM 1344 C C . GLN A 1 173 ? 10.709 -2.842 -27.214 1.00 84.19 173 GLN A C 1
ATOM 1346 O O . GLN A 1 173 ? 11.648 -2.104 -26.930 1.00 84.19 173 GLN A O 1
ATOM 1351 N N . ALA A 1 174 ? 10.846 -3.942 -27.957 1.00 69.12 174 ALA A N 1
ATOM 1352 C CA . ALA A 1 174 ? 12.132 -4.341 -28.520 1.00 69.12 174 ALA A CA 1
ATOM 1353 C C . ALA A 1 174 ? 12.749 -3.180 -29.311 1.00 69.12 174 ALA A C 1
ATOM 1355 O O . ALA A 1 174 ? 12.135 -2.661 -30.250 1.00 69.12 174 ALA A O 1
ATOM 1356 N N . THR A 1 175 ? 13.968 -2.780 -28.949 1.00 60.59 175 THR A N 1
ATOM 1357 C CA . THR A 1 175 ? 14.709 -1.791 -29.729 1.00 60.59 175 THR A CA 1
ATOM 1358 C C . THR A 1 175 ? 15.004 -2.382 -31.108 1.00 60.59 175 THR A C 1
ATOM 1360 O O . THR A 1 175 ? 15.501 -3.499 -31.247 1.00 60.59 175 THR A O 1
ATOM 1363 N N . THR A 1 176 ? 14.697 -1.632 -32.167 1.00 53.88 176 THR A N 1
ATOM 1364 C CA . THR A 1 176 ? 14.709 -2.076 -33.574 1.00 53.88 176 THR A CA 1
ATOM 1365 C C . THR A 1 176 ? 16.081 -2.530 -34.109 1.00 53.88 176 THR A C 1
ATOM 1367 O O . THR A 1 176 ? 16.186 -2.918 -35.270 1.00 53.88 176 THR A O 1
ATOM 1370 N N . ASN A 1 177 ? 17.134 -2.524 -33.288 1.00 49.72 177 ASN A N 1
ATOM 1371 C CA . ASN A 1 177 ? 18.500 -2.860 -33.685 1.00 49.72 177 ASN A CA 1
ATOM 1372 C C . ASN A 1 177 ? 18.818 -4.366 -33.671 1.00 49.72 177 ASN A C 1
ATOM 1374 O O . ASN A 1 177 ? 19.838 -4.751 -34.230 1.00 49.72 177 ASN A O 1
ATOM 1378 N N . GLN A 1 178 ? 17.951 -5.229 -33.128 1.00 48.19 178 GLN A N 1
ATOM 1379 C CA . GLN A 1 178 ? 18.155 -6.689 -33.174 1.00 48.19 178 GLN A CA 1
ATOM 1380 C C . GLN A 1 178 ? 17.596 -7.384 -34.432 1.00 48.19 178 GLN A C 1
ATOM 1382 O O . GLN A 1 178 ? 17.790 -8.579 -34.596 1.00 48.19 178 GLN A O 1
ATOM 1387 N N . ARG A 1 179 ? 16.926 -6.673 -35.356 1.00 44.81 179 ARG A N 1
ATOM 1388 C CA . ARG A 1 179 ? 16.401 -7.268 -36.612 1.00 44.81 179 ARG A CA 1
ATOM 1389 C C . ARG A 1 179 ? 17.285 -7.060 -37.849 1.00 44.81 179 ARG A C 1
ATOM 1391 O O . ARG A 1 179 ? 16.837 -7.338 -38.956 1.00 44.81 179 ARG A O 1
ATOM 1398 N N . ARG A 1 180 ? 18.499 -6.520 -37.701 1.00 42.69 180 ARG A N 1
ATOM 1399 C CA . ARG A 1 180 ? 19.384 -6.186 -38.839 1.00 42.69 180 ARG A CA 1
ATOM 1400 C C . ARG A 1 180 ? 20.697 -6.972 -38.902 1.00 42.69 180 ARG A C 1
ATOM 1402 O O . ARG A 1 180 ? 21.464 -6.725 -39.820 1.00 42.69 180 ARG A O 1
ATOM 1409 N N . SER A 1 181 ? 20.958 -7.898 -37.981 1.00 45.75 181 SER A N 1
ATOM 1410 C CA . SER A 1 181 ? 22.158 -8.752 -38.032 1.00 45.75 181 SER A CA 1
ATOM 1411 C C . SER A 1 181 ? 21.981 -10.044 -38.835 1.00 45.75 181 SER A C 1
ATOM 1413 O O . SER A 1 181 ? 22.968 -10.738 -39.057 1.00 45.75 181 SER A O 1
ATOM 1415 N N . ASP A 1 182 ? 20.757 -10.353 -39.274 1.00 50.47 182 ASP A N 1
ATOM 1416 C CA . ASP A 1 182 ? 20.410 -11.664 -39.843 1.00 50.47 182 ASP A CA 1
ATOM 1417 C C . ASP A 1 182 ? 19.989 -11.580 -41.328 1.00 50.47 182 ASP A C 1
ATOM 1419 O O . ASP A 1 182 ? 19.306 -12.472 -41.833 1.00 50.47 182 ASP A O 1
ATOM 1423 N N . LEU A 1 183 ? 20.377 -10.506 -42.031 1.00 40.09 183 LEU A N 1
ATOM 1424 C CA . LEU A 1 183 ? 20.214 -10.346 -43.485 1.00 40.09 183 LEU A CA 1
ATOM 1425 C C . LEU A 1 183 ? 21.540 -9.986 -44.155 1.00 40.09 183 LEU A C 1
ATOM 1427 O O . LEU A 1 183 ? 22.188 -9.029 -43.677 1.00 40.09 183 LEU A O 1
#

Radius of gyration: 19.1 Å; Cα contacts (8 Å, |Δi|>4): 309; chains: 1; bounding box: 50×32×61 Å

InterPro domains:
  IPR001604 DNA/RNA non-specific endonuclease/pyrophosphatase/phosphodiesterase domain [PF01223] (18-177)
  IPR001604 DNA/RNA non-specific endonuclease/pyrophosphatase/phosphodiesterase domain [SM00892] (7-183)
  IPR040255 Non-specific endonuclease [PTHR13966] (47-175)
  IPR044925 His-Me finger superfamily [SSF54060] (58-176)
  IPR044929 DNA/RNA non-specific endonuclease superfamily [G3DSA:3.40.570.10] (14-182)

pLDDT: mean 84.75, std 17.33, range [27.17, 98.44]